Protein AF-A0A150FYZ3-F1 (afdb_monomer_lite)

pLDDT: mean 78.08, std 22.63, range [26.98, 98.81]

InterPro domains:
  IPR001279 Metallo-beta-lactamase [PF00753] (65-234)
  IPR001279 Metallo-beta-lactamase [SM00849] (62-258)
  IPR036866 Ribonuclease Z/Hydroxyacylglutathione hydrolase-like [G3DSA:3.60.15.10] (39-296)
  IPR036866 Ribonuclease Z/Hydroxyacylglutathione hydrolase-like [SSF56281] (47-265)

Structure (mmCIF, N/CA/C/O backbone):
data_AF-A0A150FYZ3-F1
#
_entry.id   AF-A0A150FYZ3-F1
#
loop_
_atom_site.group_PDB
_atom_site.id
_atom_site.type_symbol
_atom_site.label_atom_id
_atom_site.label_alt_id
_atom_site.label_comp_id
_atom_site.label_asym_id
_atom_site.label_entity_id
_atom_site.label_seq_id
_atom_site.pdbx_PDB_ins_code
_atom_site.Cartn_x
_atom_site.Cartn_y
_atom_site.Cartn_z
_atom_site.occupancy
_atom_site.B_iso_or_equiv
_atom_site.auth_seq_id
_atom_site.auth_comp_id
_atom_site.auth_asym_id
_atom_site.auth_atom_id
_atom_site.pdbx_PDB_model_num
ATOM 1 N N . MET A 1 1 ? 18.624 29.848 2.794 1.00 26.98 1 MET A N 1
ATOM 2 C CA . MET A 1 1 ? 17.252 29.698 3.331 1.00 26.98 1 MET A CA 1
ATOM 3 C C . MET A 1 1 ? 16.604 28.600 2.499 1.00 26.98 1 MET A C 1
ATOM 5 O O . MET A 1 1 ? 16.333 28.837 1.341 1.00 26.98 1 MET A O 1
ATOM 9 N N . GLY A 1 2 ? 16.597 27.328 2.879 1.00 30.20 2 GLY A N 1
ATOM 10 C CA . GLY A 1 2 ? 16.046 26.767 4.110 1.00 30.20 2 GLY A CA 1
ATOM 11 C C . GLY A 1 2 ? 14.853 25.865 3.756 1.00 30.20 2 GLY A C 1
ATOM 12 O O . GLY A 1 2 ? 13.791 26.018 4.337 1.00 30.20 2 GLY A O 1
ATOM 13 N N . GLY A 1 3 ? 14.997 24.988 2.754 1.00 28.42 3 GLY A N 1
ATOM 14 C CA . GLY A 1 3 ? 13.964 24.024 2.375 1.00 28.42 3 GLY A CA 1
ATOM 15 C C . GLY A 1 3 ? 14.084 22.771 3.233 1.00 28.42 3 GLY A C 1
ATOM 16 O O . GLY A 1 3 ? 14.853 21.874 2.906 1.00 28.42 3 GLY A O 1
ATOM 17 N N . LYS A 1 4 ? 13.361 22.721 4.352 1.00 34.31 4 LYS A N 1
ATOM 18 C CA . LYS A 1 4 ? 13.174 21.500 5.145 1.00 34.31 4 LYS A CA 1
ATOM 19 C C . LYS A 1 4 ? 11.691 21.164 5.131 1.00 34.31 4 LYS A C 1
ATOM 21 O O . LYS A 1 4 ? 10.915 21.890 5.732 1.00 34.31 4 LYS A O 1
ATOM 26 N N . ASN A 1 5 ? 11.306 20.092 4.446 1.00 36.31 5 ASN A N 1
ATOM 27 C CA . ASN A 1 5 ? 9.992 19.471 4.606 1.00 36.31 5 ASN A CA 1
ATOM 28 C C . ASN A 1 5 ? 10.090 17.988 4.245 1.00 36.31 5 ASN A C 1
ATOM 30 O O . ASN A 1 5 ? 9.854 17.598 3.103 1.00 36.31 5 ASN A O 1
ATOM 34 N N . PHE A 1 6 ? 10.427 17.178 5.246 1.00 35.66 6 PHE A N 1
ATOM 35 C CA . PHE A 1 6 ? 10.306 15.728 5.188 1.00 35.66 6 PHE A CA 1
ATOM 36 C C . PHE A 1 6 ? 9.274 15.293 6.231 1.00 35.66 6 PHE A C 1
ATOM 38 O O . PHE A 1 6 ? 9.481 15.496 7.424 1.00 35.66 6 PHE A O 1
ATOM 45 N N . SER A 1 7 ? 8.168 14.741 5.716 1.00 45.28 7 SER A N 1
ATOM 46 C CA . SER A 1 7 ? 7.320 13.691 6.304 1.00 45.28 7 SER A CA 1
ATOM 47 C C . SER A 1 7 ? 6.728 13.887 7.715 1.00 45.28 7 SER A C 1
ATOM 49 O O . SER A 1 7 ? 7.434 14.059 8.703 1.00 45.28 7 SER A O 1
ATOM 51 N N . CYS A 1 8 ? 5.399 13.726 7.787 1.00 45.75 8 CYS A N 1
ATOM 52 C CA . CYS A 1 8 ? 4.536 13.658 8.974 1.00 45.75 8 CYS A CA 1
ATOM 53 C C . CYS A 1 8 ? 4.423 14.925 9.844 1.00 45.75 8 CYS A C 1
ATOM 55 O O . CYS A 1 8 ? 5.410 15.408 10.400 1.00 45.75 8 CYS A O 1
ATOM 57 N N . PRO A 1 9 ? 3.198 15.457 10.028 1.00 43.69 9 PRO A N 1
ATOM 58 C CA . PRO A 1 9 ? 2.980 16.686 10.777 1.00 43.69 9 PRO A CA 1
ATOM 59 C C . PRO A 1 9 ? 3.007 16.481 12.299 1.00 43.69 9 PRO A C 1
ATOM 61 O O . PRO A 1 9 ? 3.099 17.472 13.014 1.00 43.69 9 PRO A O 1
ATOM 64 N N . THR A 1 10 ? 2.946 15.244 12.808 1.00 42.84 10 THR A N 1
ATOM 65 C CA . THR A 1 10 ? 2.866 14.994 14.256 1.00 42.84 10 THR A CA 1
ATOM 66 C C . THR A 1 10 ? 4.217 14.774 14.923 1.00 42.84 10 THR A C 1
ATOM 68 O O . THR A 1 10 ? 4.309 15.083 16.101 1.00 42.84 10 THR A O 1
ATOM 71 N N . TYR A 1 11 ? 5.250 14.342 14.185 1.00 40.72 11 TYR A N 1
ATOM 72 C CA . TYR A 1 11 ? 6.674 14.356 14.562 1.00 40.72 11 TYR A CA 1
ATOM 73 C C . TYR A 1 11 ? 7.524 14.176 13.290 1.00 40.72 11 TYR A C 1
ATOM 75 O O . TYR A 1 11 ? 7.819 13.053 12.887 1.00 40.72 11 TYR A O 1
ATOM 83 N N . SER A 1 12 ? 7.898 15.271 12.622 1.00 45.31 12 SER A N 1
ATOM 84 C CA . SER A 1 12 ? 8.888 15.201 11.538 1.00 45.31 12 SER A CA 1
ATOM 85 C C . SER A 1 12 ? 10.263 14.904 12.142 1.00 45.31 12 SER A C 1
ATOM 87 O O . SER A 1 12 ? 10.593 15.478 13.180 1.00 45.31 12 SER A O 1
ATOM 89 N N . ILE A 1 13 ? 11.082 14.079 11.480 1.00 38.28 13 ILE A N 1
ATOM 90 C CA . ILE A 1 13 ? 12.376 13.543 11.972 1.00 38.28 13 ILE A CA 1
ATOM 91 C C . ILE A 1 13 ? 13.405 14.640 12.372 1.00 38.28 13 ILE A C 1
ATOM 93 O O . ILE A 1 13 ? 14.443 14.353 12.952 1.00 38.28 13 ILE A O 1
ATOM 97 N N . HIS A 1 14 ? 13.111 15.931 12.176 1.00 36.84 14 HIS A N 1
ATOM 98 C CA . HIS A 1 14 ? 13.952 17.051 12.622 1.00 36.84 14 HIS A CA 1
ATOM 99 C C . HIS A 1 14 ? 13.177 18.263 13.179 1.00 36.84 14 HIS A C 1
ATOM 101 O O . HIS A 1 14 ? 13.699 19.378 13.178 1.00 36.84 14 HIS A O 1
ATOM 107 N N . ALA A 1 15 ? 11.930 18.086 13.629 1.00 43.69 15 ALA A N 1
ATOM 108 C CA . ALA A 1 15 ? 11.141 19.158 14.239 1.00 43.69 15 ALA A CA 1
ATOM 109 C C . ALA A 1 15 ? 11.299 19.147 15.770 1.00 43.69 15 ALA A C 1
ATOM 111 O O . ALA A 1 15 ? 10.423 18.670 16.485 1.00 43.69 15 ALA A O 1
ATOM 112 N N . THR A 1 16 ? 12.425 19.655 16.278 1.00 46.69 16 THR A N 1
ATOM 113 C CA . THR A 1 16 ? 12.653 19.810 17.730 1.00 46.69 16 THR A CA 1
ATOM 114 C C . THR A 1 16 ? 11.935 21.022 18.333 1.00 46.69 16 THR A C 1
ATOM 116 O O . THR A 1 16 ? 11.800 21.090 19.550 1.00 46.69 16 THR A O 1
ATOM 119 N N . ASP A 1 17 ? 11.411 21.925 17.496 1.00 53.03 17 ASP A N 1
ATOM 120 C CA . ASP A 1 17 ? 10.860 23.223 17.907 1.00 53.03 17 ASP A CA 1
ATOM 121 C C . ASP A 1 17 ? 9.384 23.378 17.495 1.00 53.03 17 ASP A C 1
ATOM 123 O O . ASP A 1 17 ? 9.042 24.243 16.691 1.00 53.03 17 ASP A O 1
ATOM 127 N N . ARG A 1 18 ? 8.488 22.520 18.003 1.00 57.78 18 ARG A N 1
ATOM 128 C CA . ARG A 1 18 ? 7.033 22.744 17.894 1.00 57.78 18 ARG A CA 1
ATOM 129 C C . ARG A 1 18 ? 6.406 22.905 19.265 1.00 57.78 18 ARG A C 1
ATOM 131 O O . ARG A 1 18 ? 6.701 22.150 20.191 1.00 57.78 18 ARG A O 1
ATOM 138 N N . THR A 1 19 ? 5.512 23.876 19.386 1.00 68.00 19 THR A N 1
ATOM 139 C CA . THR A 1 19 ? 4.743 24.084 20.609 1.00 68.00 19 THR A CA 1
ATOM 140 C C . THR A 1 19 ? 3.752 22.931 20.826 1.00 68.00 19 THR A C 1
ATOM 142 O O . THR A 1 19 ? 3.278 22.313 19.866 1.00 68.00 19 THR A O 1
ATOM 145 N N . PRO A 1 20 ? 3.360 22.643 22.081 1.00 67.94 20 PRO A N 1
ATOM 146 C CA . PRO A 1 20 ? 2.300 21.676 22.368 1.00 67.94 20 PRO A CA 1
ATOM 147 C C . PRO A 1 20 ? 0.974 21.971 21.645 1.00 67.94 20 PRO A C 1
ATOM 149 O O . PRO A 1 20 ? 0.237 21.039 21.335 1.00 67.94 20 PRO A O 1
ATOM 152 N N . ALA A 1 21 ? 0.677 23.244 21.358 1.00 67.62 21 ALA A N 1
ATOM 153 C CA . ALA A 1 21 ? -0.517 23.655 20.622 1.00 67.62 21 ALA A CA 1
ATOM 154 C C . ALA A 1 21 ? -0.439 23.277 19.133 1.00 67.62 21 ALA A C 1
ATOM 156 O O . ALA A 1 21 ? -1.377 22.676 18.620 1.00 67.62 21 ALA A O 1
ATOM 157 N N . GLU A 1 22 ? 0.692 23.533 18.469 1.00 63.16 22 GLU A N 1
ATOM 158 C CA . GLU A 1 22 ? 0.914 23.144 17.065 1.00 63.16 22 GLU A CA 1
ATOM 159 C C . GLU A 1 22 ? 0.945 21.623 16.893 1.00 63.16 22 GLU A C 1
ATOM 161 O O . GLU A 1 22 ? 0.442 21.091 15.904 1.00 63.16 22 GLU A O 1
ATOM 166 N N . LEU A 1 23 ? 1.510 20.900 17.869 1.00 63.38 23 LEU A N 1
ATOM 167 C CA . LEU A 1 23 ? 1.425 19.442 17.897 1.00 63.38 23 LEU A CA 1
ATOM 168 C C . LEU A 1 23 ? -0.030 19.000 18.027 1.00 63.38 23 LEU A C 1
ATOM 170 O O . LEU A 1 23 ? -0.460 18.137 17.274 1.00 63.38 23 LEU A O 1
ATOM 174 N N . ARG A 1 24 ? -0.809 19.600 18.930 1.00 65.56 24 ARG A N 1
ATOM 175 C CA . ARG A 1 24 ? -2.223 19.256 19.110 1.00 65.56 24 ARG A CA 1
ATOM 176 C C . ARG A 1 24 ? -3.054 19.531 17.858 1.00 65.56 24 ARG A C 1
ATOM 178 O O . ARG A 1 24 ? -3.825 18.668 17.469 1.00 65.56 24 ARG A O 1
ATOM 185 N N . GLU A 1 25 ? -2.855 20.665 17.197 1.00 66.12 25 GLU A N 1
ATOM 186 C CA . GLU A 1 25 ? -3.539 21.012 15.945 1.00 66.12 25 GLU A CA 1
ATOM 187 C C . GLU A 1 25 ? -3.180 20.044 14.806 1.00 66.12 25 GLU A C 1
ATOM 189 O O . GLU A 1 25 ? -4.060 19.503 14.136 1.00 66.12 25 GLU A O 1
ATOM 194 N N . ALA A 1 26 ? -1.888 19.744 14.635 1.00 65.06 26 ALA A N 1
ATOM 195 C CA . ALA A 1 26 ? -1.422 18.758 13.662 1.00 65.06 26 ALA A CA 1
ATOM 196 C C . ALA A 1 26 ? -1.979 17.357 13.942 1.00 65.06 26 ALA A C 1
ATOM 198 O O . ALA A 1 26 ? -2.291 16.610 13.014 1.00 65.06 26 ALA A O 1
ATOM 199 N N . GLN A 1 27 ? -2.093 16.998 15.221 1.00 68.75 27 GLN A N 1
ATOM 200 C CA . GLN A 1 27 ? -2.730 15.762 15.638 1.00 68.75 27 GLN A CA 1
ATOM 201 C C . GLN A 1 27 ? -4.213 15.808 15.300 1.00 68.75 27 GLN A C 1
ATOM 203 O O . GLN A 1 27 ? -4.682 14.870 14.677 1.00 68.75 27 GLN A O 1
ATOM 208 N N . ASP A 1 28 ? -4.937 16.874 15.642 1.00 73.25 28 ASP A N 1
ATOM 209 C CA . ASP A 1 28 ? -6.381 17.058 15.433 1.00 73.25 28 ASP A CA 1
ATOM 210 C C . ASP A 1 28 ? -6.824 16.930 13.968 1.00 73.25 28 ASP A C 1
ATOM 212 O O . ASP A 1 28 ? -7.918 16.431 13.717 1.00 73.25 28 ASP A O 1
ATOM 216 N N . GLY A 1 29 ? -5.950 17.233 13.008 1.00 73.75 29 GLY A N 1
ATOM 217 C CA . GLY A 1 29 ? -6.220 17.054 11.577 1.00 73.75 29 GLY A CA 1
ATOM 218 C C . GLY A 1 29 ? -6.139 15.618 11.035 1.00 73.75 29 GLY A C 1
ATOM 219 O O . GLY A 1 29 ? -6.281 15.432 9.827 1.00 73.75 29 GLY A O 1
ATOM 220 N N . LEU A 1 30 ? -5.874 14.610 11.872 1.00 83.38 30 LEU A N 1
ATOM 221 C CA . LEU A 1 30 ? -5.606 13.235 11.436 1.00 83.38 30 LEU A CA 1
ATOM 222 C C . LEU A 1 30 ? -6.622 12.203 11.980 1.00 83.38 30 LEU A C 1
ATOM 224 O O . LEU A 1 30 ? -7.048 12.321 13.130 1.00 83.38 30 LEU A O 1
ATOM 228 N N . PRO A 1 31 ? -6.958 11.146 11.216 1.00 88.69 31 PRO A N 1
ATOM 229 C CA . PRO A 1 31 ? -6.441 10.855 9.881 1.00 88.69 31 PRO A CA 1
ATOM 230 C C . PRO A 1 31 ? -7.020 11.829 8.834 1.00 88.69 31 PRO A C 1
ATOM 232 O O . PRO A 1 31 ? -8.201 12.171 8.858 1.00 88.69 31 PRO A O 1
ATOM 235 N N . ALA A 1 32 ? -6.169 12.323 7.936 1.00 87.50 32 ALA A N 1
ATOM 236 C CA . ALA A 1 32 ? -6.519 13.356 6.965 1.00 87.50 32 ALA A CA 1
ATOM 237 C C . ALA A 1 32 ? -7.014 12.718 5.668 1.00 87.50 32 ALA A C 1
ATOM 239 O O . ALA A 1 32 ? -6.370 11.812 5.147 1.00 87.50 32 ALA A O 1
ATOM 240 N N . ARG A 1 33 ? -8.113 13.219 5.098 1.00 88.69 33 ARG A N 1
ATOM 241 C CA . ARG A 1 33 ? -8.597 12.778 3.778 1.00 88.69 33 ARG A CA 1
ATOM 242 C C . ARG A 1 33 ? -7.505 12.966 2.723 1.00 88.69 33 ARG A C 1
ATOM 244 O O . ARG A 1 33 ? -6.915 14.045 2.639 1.00 88.69 33 ARG A O 1
ATOM 251 N N . VAL A 1 34 ? -7.256 11.948 1.903 1.00 88.06 34 VAL A N 1
ATOM 252 C CA . VAL A 1 34 ? -6.363 12.087 0.751 1.00 88.06 34 VAL A CA 1
ATOM 253 C C . VAL A 1 34 ? -7.162 12.687 -0.418 1.00 88.06 34 VAL A C 1
ATOM 255 O O . VAL A 1 34 ? -8.195 12.136 -0.798 1.00 88.06 34 VAL A O 1
ATOM 258 N N . PRO A 1 35 ? -6.739 13.830 -0.991 1.00 83.56 35 PRO A N 1
ATOM 259 C CA . PRO A 1 35 ? -7.468 14.462 -2.088 1.00 83.56 35 PRO A CA 1
ATOM 260 C C . PRO A 1 35 ? -7.624 13.542 -3.306 1.00 83.56 35 PRO A C 1
ATOM 262 O O . PRO A 1 35 ? -6.673 12.872 -3.702 1.00 83.56 35 PRO A O 1
ATOM 265 N N . GLY A 1 36 ? -8.814 13.540 -3.911 1.00 83.62 36 GLY A N 1
ATOM 266 C CA . GLY A 1 36 ? -9.123 12.768 -5.124 1.00 83.62 36 GLY A CA 1
ATOM 267 C C . GLY A 1 36 ? -9.467 11.293 -4.898 1.00 83.62 36 GLY A C 1
ATOM 268 O O . GLY A 1 36 ? -9.982 10.664 -5.809 1.00 83.62 36 GLY A O 1
ATOM 269 N N . VAL A 1 37 ? -9.264 10.762 -3.688 1.00 83.50 37 VAL A N 1
ATOM 270 C CA . VAL A 1 37 ? -9.522 9.347 -3.350 1.00 83.50 37 VAL A CA 1
ATOM 271 C C . VAL A 1 37 ? -10.486 9.189 -2.169 1.00 83.50 37 VAL A C 1
ATOM 273 O O . VAL A 1 37 ? -10.369 8.273 -1.359 1.00 83.50 37 VAL A O 1
ATOM 276 N N . VAL A 1 38 ? -11.414 10.134 -2.021 1.00 79.44 38 VAL A N 1
ATOM 277 C CA . VAL A 1 38 ? -12.471 10.113 -1.002 1.00 79.44 38 VAL A CA 1
ATOM 278 C C . VAL A 1 38 ? -13.784 10.500 -1.651 1.00 79.44 38 VAL A C 1
ATOM 280 O O . VAL A 1 38 ? -13.820 11.455 -2.432 1.00 79.44 38 VAL A O 1
ATOM 283 N N . ALA A 1 39 ? -14.852 9.782 -1.308 1.00 73.06 39 ALA A N 1
ATOM 284 C CA . ALA A 1 39 ? -16.173 10.011 -1.858 1.00 73.06 39 ALA A CA 1
ATOM 285 C C . ALA A 1 39 ? -16.584 11.462 -1.603 1.00 73.06 39 ALA A C 1
ATOM 287 O O . ALA A 1 39 ? -16.440 11.997 -0.495 1.00 73.06 39 ALA A O 1
ATOM 288 N N . ALA A 1 40 ? -17.124 12.102 -2.637 1.00 55.47 40 ALA A N 1
ATOM 289 C CA . ALA A 1 40 ? -17.760 13.399 -2.504 1.00 55.47 40 ALA A CA 1
ATOM 290 C C . ALA A 1 40 ? -19.094 13.210 -1.771 1.00 55.47 40 ALA A C 1
ATOM 292 O O . ALA A 1 40 ? -20.143 13.114 -2.398 1.00 55.47 40 ALA A O 1
ATOM 293 N N . THR A 1 41 ? -19.076 13.117 -0.443 1.00 51.91 41 THR A N 1
ATOM 294 C CA . THR A 1 41 ? -20.312 13.044 0.340 1.00 51.91 41 THR A CA 1
ATOM 295 C C . THR A 1 41 ? -20.544 14.315 1.142 1.00 51.91 41 THR A C 1
ATOM 297 O O . THR A 1 41 ? -19.632 14.959 1.669 1.00 51.91 41 THR A O 1
ATOM 300 N N . ALA A 1 42 ? -21.818 14.709 1.149 1.00 39.03 42 ALA A N 1
ATOM 301 C CA . ALA A 1 42 ? -22.359 15.868 1.829 1.00 39.03 42 ALA A CA 1
ATOM 302 C C . ALA A 1 42 ? -21.929 15.891 3.302 1.00 39.03 42 ALA A C 1
ATOM 304 O O . ALA A 1 42 ? -22.154 14.923 4.013 1.00 39.03 42 ALA A O 1
ATOM 305 N N . LYS A 1 43 ? -21.335 17.011 3.738 1.00 36.12 43 LYS A N 1
ATOM 306 C CA . LYS A 1 43 ? -21.188 17.442 5.143 1.00 36.12 43 LYS A CA 1
ATOM 307 C C . LYS A 1 43 ? -21.225 16.304 6.188 1.00 36.12 43 LYS A C 1
ATOM 309 O O . LYS A 1 43 ? -22.278 16.059 6.767 1.00 36.12 43 LYS A O 1
ATOM 314 N N . GLY A 1 44 ? -20.092 15.682 6.508 1.00 45.78 44 GLY A N 1
ATOM 315 C CA . GLY A 1 44 ? -20.023 14.807 7.685 1.00 45.78 44 GLY A CA 1
ATOM 316 C C . GLY A 1 44 ? -18.933 13.746 7.647 1.00 45.78 44 GLY A C 1
ATOM 317 O O . GLY A 1 44 ? -18.395 13.408 6.597 1.00 45.78 44 GLY A O 1
ATOM 318 N N . GLU A 1 45 ? -18.566 13.283 8.833 1.00 51.75 45 GLU A N 1
ATOM 319 C CA . GLU A 1 45 ? -17.545 12.280 9.139 1.00 51.75 45 GLU A CA 1
ATOM 320 C C . GLU A 1 45 ? -17.910 10.890 8.570 1.00 51.75 45 GLU A C 1
ATOM 322 O O . GLU A 1 45 ? -19.084 10.601 8.358 1.00 51.75 45 GLU A O 1
ATOM 327 N N . GLY A 1 46 ? -16.910 10.037 8.297 1.00 62.00 46 GLY A N 1
ATOM 328 C CA . GLY A 1 46 ? -17.139 8.647 7.856 1.00 62.00 46 GLY A CA 1
ATOM 329 C C . GLY A 1 46 ? -17.381 8.425 6.355 1.00 62.00 46 GLY A C 1
ATOM 330 O O . GLY A 1 46 ? -18.024 7.449 5.987 1.00 62.00 46 GLY A O 1
ATOM 331 N N . ALA A 1 47 ? -16.893 9.309 5.480 1.00 77.56 47 ALA A N 1
ATOM 332 C CA . ALA A 1 47 ? -16.971 9.078 4.036 1.00 77.56 47 ALA A CA 1
ATOM 333 C C . ALA A 1 47 ? -16.062 7.916 3.608 1.00 77.56 47 ALA A C 1
ATOM 335 O O . ALA A 1 47 ? -14.927 7.809 4.068 1.00 77.56 47 ALA A O 1
ATOM 336 N N . GLU A 1 48 ? -16.535 7.087 2.685 1.00 87.56 48 GLU A N 1
ATOM 337 C CA . GLU A 1 48 ? -15.686 6.078 2.060 1.00 87.56 48 GLU A CA 1
ATOM 338 C C . GLU A 1 48 ? -14.511 6.720 1.318 1.00 87.56 48 GLU A C 1
ATOM 340 O O . GLU A 1 48 ? -14.620 7.814 0.753 1.00 87.56 48 GLU A O 1
ATOM 345 N N . GLY A 1 49 ? -13.380 6.022 1.308 1.00 91.38 49 GLY A N 1
ATOM 346 C CA . GLY A 1 49 ? -12.160 6.462 0.650 1.00 91.38 49 GLY A CA 1
ATOM 347 C C . GLY A 1 49 ? -10.924 6.351 1.521 1.00 91.38 49 GLY A C 1
ATOM 348 O O . GLY A 1 49 ? -10.895 5.635 2.517 1.00 91.38 49 GLY A O 1
ATOM 349 N N . VAL A 1 50 ? -9.874 7.057 1.120 1.00 93.94 50 VAL A N 1
ATOM 350 C CA . VAL A 1 50 ? -8.534 6.898 1.675 1.00 93.94 50 VAL A CA 1
ATOM 351 C C . VAL A 1 50 ? -8.153 8.080 2.554 1.00 93.94 50 VAL A C 1
ATOM 353 O O . VAL A 1 50 ? -8.257 9.251 2.178 1.00 93.94 50 VAL A O 1
ATOM 356 N N . TYR A 1 51 ? -7.633 7.758 3.729 1.00 93.62 51 TYR A N 1
ATOM 357 C CA . TYR A 1 51 ? -7.180 8.703 4.728 1.00 93.62 51 TYR A CA 1
ATOM 358 C C . TYR A 1 51 ? -5.715 8.442 5.067 1.00 93.62 51 TYR A C 1
ATOM 360 O O . TYR A 1 51 ? -5.309 7.314 5.314 1.00 93.62 51 TYR A O 1
ATOM 368 N N . TYR A 1 52 ? -4.908 9.492 5.125 1.00 91.56 52 TYR A N 1
ATOM 369 C CA . TYR A 1 52 ? -3.545 9.440 5.630 1.00 91.56 52 TYR A CA 1
ATOM 370 C C . TYR A 1 52 ? -3.559 9.495 7.159 1.00 91.56 52 TYR A C 1
ATOM 372 O O . TYR A 1 52 ? -4.075 10.450 7.742 1.00 91.56 52 TYR A O 1
ATOM 380 N N . THR A 1 53 ? -2.977 8.501 7.826 1.00 89.06 53 THR A N 1
ATOM 381 C CA . THR A 1 53 ? -3.059 8.398 9.293 1.00 89.06 53 THR A CA 1
ATOM 382 C C . THR A 1 53 ? -2.076 9.306 10.025 1.00 89.06 53 THR A C 1
ATOM 384 O O . THR A 1 53 ? -2.274 9.597 11.203 1.00 89.06 53 THR A O 1
ATOM 387 N N . GLY A 1 54 ? -1.020 9.769 9.348 1.00 77.38 54 GLY A N 1
ATOM 388 C CA . GLY A 1 54 ? 0.101 10.456 9.993 1.00 77.38 54 GLY A CA 1
ATOM 389 C C . GLY A 1 54 ? 0.843 9.556 10.985 1.00 77.38 54 GLY A C 1
ATOM 390 O O . GLY A 1 54 ? 0.858 8.339 10.819 1.00 77.38 54 GLY A O 1
ATOM 391 N N . TRP A 1 55 ? 1.475 10.160 12.003 1.00 59.72 55 TRP A N 1
ATOM 392 C CA . TRP A 1 55 ? 2.277 9.466 13.032 1.00 59.72 55 TRP A CA 1
ATOM 393 C C . TRP A 1 55 ? 3.350 8.523 12.482 1.00 59.72 55 TRP A C 1
ATOM 395 O O . TRP A 1 55 ? 3.630 7.463 13.047 1.00 59.72 55 TRP A O 1
ATOM 405 N N . SER A 1 56 ? 4.004 8.941 11.406 1.00 55.03 56 SER A N 1
ATOM 406 C CA . SER A 1 56 ? 5.215 8.270 10.964 1.00 55.03 56 SER A CA 1
ATOM 407 C C . SER A 1 56 ? 6.300 8.372 12.046 1.00 55.03 56 SER A C 1
ATOM 409 O O . SER A 1 56 ? 6.376 9.370 12.768 1.00 55.03 56 SER A O 1
ATOM 411 N N . THR A 1 57 ? 7.142 7.349 12.178 1.00 41.34 57 THR A N 1
ATOM 412 C CA . THR A 1 57 ? 8.192 7.300 13.209 1.00 41.34 57 THR A CA 1
ATOM 413 C C . THR A 1 57 ? 9.577 7.285 12.587 1.00 41.34 57 THR A C 1
ATOM 415 O O . THR A 1 57 ? 9.724 6.913 11.430 1.00 41.34 57 THR A O 1
ATOM 418 N N . GLU A 1 58 ? 10.614 7.594 13.367 1.00 39.03 58 GLU A N 1
ATOM 419 C CA . GLU A 1 58 ? 12.001 7.313 12.961 1.00 39.03 58 GLU A CA 1
ATOM 420 C C . GLU A 1 58 ? 12.235 5.817 12.691 1.00 39.03 58 GLU A C 1
ATOM 422 O O . GLU A 1 58 ? 13.040 5.475 11.835 1.00 39.03 58 GLU A O 1
ATOM 427 N N . LYS A 1 59 ? 11.506 4.922 13.379 1.00 39.19 59 LYS A N 1
ATOM 428 C CA . LYS A 1 59 ? 11.628 3.464 13.207 1.00 39.19 59 LYS A CA 1
ATOM 429 C C . LYS A 1 59 ? 11.092 2.964 11.866 1.00 39.19 59 LYS A C 1
ATOM 431 O O . LYS A 1 59 ? 11.509 1.901 11.435 1.00 39.19 59 LYS A O 1
ATOM 436 N N . SER A 1 60 ? 10.189 3.723 11.253 1.00 43.97 60 SER A N 1
ATOM 437 C CA . SER A 1 60 ? 9.665 3.495 9.906 1.00 43.97 60 SER A CA 1
ATOM 438 C C . SER A 1 60 ? 10.246 4.503 8.907 1.00 43.97 60 SER A C 1
ATOM 440 O O . SER A 1 60 ? 9.606 4.783 7.908 1.00 43.97 60 SER A O 1
ATOM 442 N N . TYR A 1 61 ? 11.359 5.186 9.229 1.00 48.69 61 TYR A N 1
ATOM 443 C CA . TYR A 1 61 ? 11.966 6.255 8.409 1.00 48.69 61 TYR A CA 1
ATOM 444 C C . TYR A 1 61 ? 10.985 7.338 7.916 1.00 48.69 61 TYR A C 1
ATOM 446 O O . TYR A 1 61 ? 11.184 7.984 6.891 1.00 48.69 61 TYR A O 1
ATOM 454 N N . ALA A 1 62 ? 9.920 7.561 8.682 1.00 57.72 62 ALA A N 1
ATOM 455 C CA . ALA A 1 62 ? 8.771 8.390 8.359 1.00 57.72 62 ALA A CA 1
ATOM 456 C C . ALA A 1 62 ? 7.848 7.907 7.212 1.00 57.72 62 ALA A C 1
ATOM 458 O O . ALA A 1 62 ? 7.237 8.718 6.509 1.00 57.72 62 ALA A O 1
ATOM 459 N N . GLY A 1 63 ? 7.676 6.588 7.113 1.00 59.03 63 GLY A N 1
ATOM 460 C CA . GLY A 1 63 ? 6.709 5.900 6.261 1.00 59.03 63 GLY A CA 1
ATOM 461 C C . GLY A 1 63 ? 5.269 6.361 6.500 1.00 59.03 63 GLY A C 1
ATOM 462 O O . GLY A 1 63 ? 4.853 6.661 7.626 1.00 59.03 63 GLY A O 1
ATOM 463 N N . CYS A 1 64 ? 4.514 6.481 5.417 1.00 83.25 64 CYS A N 1
ATOM 464 C CA . CYS A 1 64 ? 3.122 6.884 5.403 1.00 83.25 64 CYS A CA 1
ATOM 465 C C . CYS A 1 64 ? 2.222 5.653 5.470 1.00 83.25 64 CYS A C 1
ATOM 467 O O . CYS A 1 64 ? 2.190 4.879 4.526 1.00 83.25 64 CYS A O 1
ATOM 469 N N . ALA A 1 65 ? 1.427 5.548 6.533 1.00 92.25 65 ALA A N 1
ATOM 470 C CA . ALA A 1 65 ? 0.330 4.592 6.603 1.00 92.25 65 ALA A CA 1
ATOM 471 C C . ALA A 1 65 ? -1.008 5.244 6.225 1.00 92.25 65 ALA A C 1
ATOM 473 O O . ALA A 1 65 ? -1.192 6.471 6.315 1.00 92.25 65 ALA A O 1
ATOM 474 N N . TYR A 1 66 ? -1.948 4.406 5.798 1.00 96.31 66 TYR A N 1
ATOM 475 C CA . TYR A 1 66 ? -3.233 4.835 5.258 1.00 96.31 66 TYR A CA 1
ATOM 476 C C . TYR A 1 66 ? -4.382 4.010 5.832 1.00 96.31 66 TYR A C 1
ATOM 478 O O . TYR A 1 66 ? -4.246 2.813 6.036 1.00 96.31 66 TYR A O 1
ATOM 486 N N . LEU A 1 67 ? -5.535 4.635 6.054 1.00 97.31 67 LEU A N 1
ATOM 487 C CA . LEU A 1 67 ? -6.794 3.947 6.322 1.00 97.31 67 LEU A CA 1
ATOM 488 C C . LEU A 1 67 ? -7.673 4.032 5.074 1.00 97.31 67 LEU A C 1
ATOM 490 O O . LEU A 1 67 ? -7.951 5.130 4.594 1.00 97.31 67 LEU A O 1
ATOM 494 N N . ILE A 1 68 ? -8.155 2.893 4.592 1.00 96.75 68 ILE A N 1
ATOM 495 C CA . ILE A 1 68 ? -9.230 2.813 3.603 1.00 96.75 68 ILE A CA 1
ATOM 496 C C . ILE A 1 68 ? -10.533 2.564 4.350 1.00 96.75 68 ILE A C 1
ATOM 498 O O . ILE A 1 68 ? -10.675 1.537 5.013 1.00 96.75 68 ILE A O 1
ATOM 502 N N . VAL A 1 69 ? -11.471 3.500 4.236 1.00 95.00 69 VAL A N 1
ATOM 503 C CA . VAL A 1 69 ? -12.843 3.370 4.727 1.00 95.00 69 VAL A CA 1
ATOM 504 C C . VAL A 1 69 ? -13.702 2.808 3.596 1.00 95.00 69 VAL A C 1
ATOM 506 O O . VAL A 1 69 ? -13.799 3.438 2.542 1.00 95.00 69 VAL A O 1
ATOM 509 N N . ARG A 1 70 ? -14.279 1.617 3.793 1.00 92.31 70 ARG A N 1
ATOM 510 C CA . ARG A 1 70 ? -15.034 0.866 2.767 1.00 92.31 70 ARG A CA 1
ATOM 511 C C . ARG A 1 70 ? -16.070 -0.070 3.392 1.00 92.31 70 ARG A C 1
ATOM 513 O O . ARG A 1 70 ? -15.869 -0.545 4.511 1.00 92.31 70 ARG A O 1
ATOM 520 N N . GLN A 1 71 ? -17.132 -0.397 2.652 1.00 86.62 71 GLN A N 1
ATOM 521 C CA . GLN A 1 71 ? -18.231 -1.251 3.140 1.00 86.62 71 GLN A CA 1
ATOM 522 C C . GLN A 1 71 ? -17.780 -2.666 3.514 1.00 86.62 71 GLN A C 1
ATOM 524 O O . GLN A 1 71 ? -18.198 -3.185 4.547 1.00 86.62 71 GLN A O 1
ATOM 529 N N . GLY A 1 72 ? -16.842 -3.249 2.757 1.00 86.94 72 GLY A N 1
ATOM 530 C CA . GLY A 1 72 ? -16.257 -4.564 3.052 1.00 86.94 72 GLY A CA 1
ATOM 531 C C . GLY A 1 72 ? -15.392 -4.611 4.327 1.00 86.94 72 GLY A C 1
ATOM 532 O O . GLY A 1 72 ? -14.793 -5.646 4.647 1.00 86.94 72 GLY A O 1
ATOM 533 N N . GLY A 1 73 ? -15.311 -3.502 5.069 1.00 93.44 73 GLY A N 1
ATOM 534 C CA . GLY A 1 73 ? -14.549 -3.321 6.299 1.00 93.44 73 GLY A CA 1
ATOM 535 C C . GLY A 1 73 ? -13.232 -2.585 6.071 1.00 93.44 73 GLY A C 1
ATOM 536 O O . GLY A 1 73 ? -12.518 -2.824 5.100 1.00 93.44 73 GLY A O 1
ATOM 537 N N . ASN A 1 74 ? -12.890 -1.690 6.990 1.00 97.25 74 ASN A N 1
ATOM 538 C CA . ASN A 1 74 ? -11.748 -0.805 6.801 1.00 97.25 74 ASN A CA 1
ATOM 539 C C . ASN A 1 74 ? -10.409 -1.556 6.757 1.00 97.25 74 ASN A C 1
ATOM 541 O O . ASN A 1 74 ? -10.213 -2.540 7.481 1.00 97.25 74 ASN A O 1
ATOM 545 N N . ILE A 1 75 ? -9.477 -1.042 5.951 1.00 98.25 75 ILE A N 1
ATOM 546 C CA . ILE A 1 75 ? -8.120 -1.581 5.796 1.00 98.25 75 ILE A CA 1
ATOM 547 C C . ILE A 1 75 ? -7.115 -0.539 6.278 1.00 98.25 75 ILE A C 1
ATOM 549 O O . ILE A 1 75 ? -7.070 0.567 5.744 1.00 98.25 75 ILE A O 1
ATOM 553 N N . LEU A 1 76 ? -6.299 -0.889 7.269 1.00 98.25 76 LEU A N 1
ATOM 554 C CA . LEU A 1 76 ? -5.110 -0.125 7.636 1.00 98.25 76 LEU A CA 1
ATOM 555 C C . LEU A 1 76 ? -3.927 -0.648 6.811 1.00 98.25 76 LEU A C 1
ATOM 557 O O . LEU A 1 76 ? -3.532 -1.800 6.967 1.00 98.25 76 LEU A O 1
ATOM 561 N N . VAL A 1 77 ? -3.413 0.175 5.904 1.00 98.19 77 VAL A N 1
ATOM 562 C CA . VAL A 1 77 ? -2.264 -0.135 5.050 1.00 98.19 77 VAL A CA 1
ATOM 563 C C . VAL A 1 77 ? -0.997 0.382 5.706 1.00 98.19 77 VAL A C 1
ATOM 565 O O . VAL A 1 77 ? -0.912 1.573 6.027 1.00 98.19 77 VAL A O 1
ATOM 568 N N . ASP A 1 78 ? -0.039 -0.525 5.872 1.00 95.88 78 ASP A N 1
ATOM 569 C CA . ASP A 1 78 ? 1.162 -0.381 6.685 1.00 95.88 78 ASP A CA 1
ATOM 570 C C . ASP A 1 78 ? 0.840 -0.009 8.140 1.00 95.88 78 ASP A C 1
ATOM 572 O O . ASP A 1 78 ? -0.316 0.012 8.574 1.00 95.88 78 ASP A O 1
ATOM 576 N N . SER A 1 79 ? 1.873 0.195 8.955 1.00 92.69 79 SER A N 1
ATOM 577 C CA . SER A 1 79 ? 1.696 0.347 10.395 1.00 92.69 79 SER A CA 1
ATOM 578 C C . SER A 1 79 ? 2.147 1.724 10.886 1.00 92.69 79 SER A C 1
ATOM 580 O O . SER A 1 79 ? 3.347 1.960 11.058 1.00 92.69 79 SER A O 1
ATOM 582 N N . PRO A 1 80 ? 1.216 2.661 11.168 1.00 91.31 80 PRO A N 1
ATOM 583 C CA . PRO A 1 80 ? 1.579 3.883 11.866 1.00 91.31 80 PRO A CA 1
ATOM 584 C C . PRO A 1 80 ? 1.944 3.549 13.311 1.00 91.31 80 PRO A C 1
ATOM 586 O O . PRO A 1 80 ? 1.534 2.519 13.854 1.00 91.31 80 PRO A O 1
ATOM 589 N N . ARG A 1 81 ? 2.628 4.468 14.000 1.00 88.38 81 ARG A N 1
ATOM 590 C CA . ARG A 1 81 ? 2.828 4.323 15.447 1.00 88.38 81 ARG A CA 1
ATOM 591 C C . ARG A 1 81 ? 1.494 4.131 16.153 1.00 88.38 81 ARG A C 1
ATOM 593 O O . ARG A 1 81 ? 0.575 4.933 15.961 1.00 88.38 81 ARG A O 1
ATOM 600 N N . TYR A 1 82 ? 1.416 3.153 17.048 1.00 91.62 82 TYR A N 1
ATOM 601 C CA . TYR A 1 82 ? 0.227 3.017 17.870 1.00 91.62 82 TYR A CA 1
ATOM 602 C C . TYR A 1 82 ? 0.098 4.212 18.819 1.00 91.62 82 TYR A C 1
ATOM 604 O O . TYR A 1 82 ? 1.012 4.564 19.572 1.00 91.62 82 TYR A O 1
ATOM 612 N N . ASN A 1 83 ? -1.075 4.837 18.790 1.00 88.88 83 ASN A N 1
ATOM 613 C CA . ASN A 1 83 ? -1.448 5.913 19.694 1.00 88.88 83 ASN A CA 1
ATOM 614 C C . ASN A 1 83 ? -2.953 5.821 19.989 1.00 88.88 83 ASN A C 1
ATOM 616 O O . ASN A 1 83 ? -3.743 5.890 19.045 1.00 88.88 83 ASN A O 1
ATOM 620 N N . PRO A 1 84 ? -3.376 5.768 21.269 1.00 91.44 84 PRO A N 1
ATOM 621 C CA . PRO A 1 84 ? -4.789 5.741 21.646 1.00 91.44 84 PRO A CA 1
ATOM 622 C C . PRO A 1 84 ? -5.637 6.883 21.065 1.00 91.44 84 PRO A C 1
ATOM 624 O O . PRO A 1 84 ? -6.840 6.719 20.891 1.00 91.44 84 PRO A O 1
ATOM 627 N N . VAL A 1 85 ? -5.043 8.050 20.784 1.00 90.38 85 VAL A N 1
ATOM 628 C CA . VAL A 1 85 ? -5.764 9.168 20.147 1.00 90.38 85 VAL A CA 1
ATOM 629 C C . VAL A 1 85 ? -6.143 8.827 18.710 1.00 90.38 85 VAL A C 1
ATOM 631 O O . VAL A 1 85 ? -7.301 8.994 18.342 1.00 90.38 85 VAL A O 1
ATOM 634 N N . LEU A 1 86 ? -5.186 8.334 17.917 1.00 91.44 86 LEU A N 1
ATOM 635 C CA . LEU A 1 86 ? -5.449 7.901 16.547 1.00 91.44 86 LEU A CA 1
ATOM 636 C C . LEU A 1 86 ? -6.411 6.711 16.554 1.00 91.44 86 LEU A C 1
ATOM 638 O O . LEU A 1 86 ? -7.371 6.715 15.797 1.00 91.44 86 LEU A O 1
ATOM 642 N N . ALA A 1 87 ? -6.220 5.760 17.471 1.00 95.06 87 ALA A N 1
ATOM 643 C CA . ALA A 1 87 ? -7.075 4.587 17.594 1.00 95.06 87 ALA A CA 1
ATOM 644 C C . ALA A 1 87 ? -8.556 4.945 17.773 1.00 95.06 87 ALA A C 1
ATOM 646 O O . ALA A 1 87 ? -9.375 4.532 16.958 1.00 95.06 87 ALA A O 1
ATOM 647 N N . ARG A 1 88 ? -8.881 5.848 18.709 1.00 94.12 88 ARG A N 1
ATOM 648 C CA . ARG A 1 88 ? -10.257 6.351 18.889 1.00 94.12 88 ARG A CA 1
ATOM 649 C C . ARG A 1 88 ? -10.845 7.033 17.655 1.00 94.12 88 ARG A C 1
ATOM 651 O O . ARG A 1 88 ? -12.057 7.060 17.473 1.00 94.12 88 ARG A O 1
ATOM 658 N N . ARG A 1 89 ? -10.007 7.624 16.805 1.00 92.62 89 ARG A N 1
ATOM 659 C CA . ARG A 1 89 ? -10.469 8.258 15.563 1.00 92.62 89 ARG A CA 1
ATOM 660 C C . ARG A 1 89 ? -10.705 7.247 14.458 1.00 92.62 89 ARG A C 1
ATOM 662 O O . ARG A 1 89 ? -11.659 7.407 13.711 1.00 92.62 89 ARG A O 1
ATOM 669 N N . LEU A 1 90 ? -9.883 6.201 14.377 1.00 94.81 90 LEU A N 1
ATOM 670 C CA . LEU A 1 90 ? -10.165 5.083 13.480 1.00 94.81 90 LEU A CA 1
ATOM 671 C C . LEU A 1 90 ? -11.431 4.333 13.942 1.00 94.81 90 LEU A C 1
ATOM 673 O O . LEU A 1 90 ? -12.243 3.987 13.094 1.00 94.81 90 LEU A O 1
ATOM 677 N N . GLU A 1 91 ? -11.675 4.177 15.255 1.00 95.62 91 GLU A N 1
ATOM 678 C CA . GLU A 1 91 ? -12.955 3.668 15.799 1.00 95.62 91 GLU A CA 1
ATOM 679 C C . GLU A 1 91 ? -14.150 4.493 15.296 1.00 95.62 91 GLU A C 1
ATOM 681 O O . GLU A 1 91 ? -15.115 3.929 14.783 1.00 95.62 91 GLU A O 1
ATOM 686 N N . ALA A 1 92 ? -14.062 5.826 15.362 1.00 93.19 92 ALA A N 1
ATOM 687 C CA . ALA A 1 92 ? -15.106 6.727 14.865 1.00 93.19 92 ALA A CA 1
ATOM 688 C C . ALA A 1 92 ? -15.339 6.630 13.341 1.00 93.19 92 ALA A C 1
ATOM 690 O O . ALA A 1 92 ? -16.394 7.032 12.860 1.00 93.19 92 ALA A O 1
ATOM 691 N N . LEU A 1 93 ? -14.381 6.080 12.586 1.00 92.50 93 LEU A N 1
ATOM 692 C CA . LEU A 1 93 ? -14.488 5.813 11.148 1.00 92.50 93 LEU A CA 1
ATOM 693 C C . LEU A 1 93 ? -14.910 4.366 10.830 1.00 92.50 93 LEU A C 1
ATOM 695 O O . LEU A 1 93 ? -14.857 3.966 9.670 1.00 92.50 93 LEU A O 1
ATOM 699 N N . GLY A 1 94 ? -15.316 3.573 11.826 1.00 94.25 94 GLY A N 1
ATOM 700 C CA . GLY A 1 94 ? -15.741 2.176 11.644 1.00 94.25 94 GLY A CA 1
ATOM 701 C C . GLY A 1 94 ? -14.694 1.127 12.034 1.00 94.25 94 GLY A C 1
ATOM 702 O O . GLY A 1 94 ? -14.872 -0.055 11.746 1.00 94.25 94 GLY A O 1
ATOM 703 N N . GLY A 1 95 ? -13.611 1.532 12.701 1.00 96.62 95 GLY A N 1
ATOM 704 C CA . GLY A 1 95 ? -12.553 0.638 13.175 1.00 96.62 95 GLY A CA 1
ATOM 705 C C . GLY A 1 95 ? -11.619 0.163 12.061 1.00 96.62 95 GLY A C 1
ATOM 706 O O . GLY A 1 95 ? -11.466 0.830 11.038 1.00 96.62 95 GLY A O 1
ATOM 707 N N . VAL A 1 96 ? -10.963 -0.979 12.276 1.00 98.06 96 VAL A N 1
ATOM 708 C CA . VAL A 1 96 ? -10.040 -1.616 11.322 1.00 98.06 96 VAL A CA 1
ATOM 709 C C . VAL A 1 96 ? -10.348 -3.111 11.274 1.00 98.06 96 VAL A C 1
ATOM 711 O O . VAL A 1 96 ? -10.171 -3.803 12.273 1.00 98.06 96 VAL A O 1
ATOM 714 N N . ARG A 1 97 ? -10.798 -3.621 10.121 1.00 98.12 97 ARG A N 1
ATOM 715 C CA . ARG A 1 97 ? -11.056 -5.060 9.922 1.00 98.12 97 ARG A CA 1
ATOM 716 C C . ARG A 1 97 ? -9.797 -5.787 9.463 1.00 98.12 97 ARG A C 1
ATOM 718 O O . ARG A 1 97 ? -9.492 -6.868 9.965 1.00 98.12 97 ARG A O 1
ATOM 725 N N . TYR A 1 98 ? -9.060 -5.176 8.539 1.00 98.56 98 TYR A N 1
ATOM 726 C CA . TYR A 1 98 ? -7.831 -5.731 7.984 1.00 98.56 98 TYR A CA 1
ATOM 727 C C . TYR A 1 98 ? -6.660 -4.788 8.208 1.00 98.56 98 TYR A C 1
ATOM 729 O O . TYR A 1 98 ? -6.810 -3.568 8.166 1.00 98.56 98 TYR A O 1
ATOM 737 N N . MET A 1 99 ? -5.482 -5.365 8.391 1.00 98.44 99 MET A N 1
ATOM 738 C CA . MET A 1 99 ? -4.228 -4.632 8.400 1.00 98.44 99 MET A CA 1
ATOM 739 C C . MET A 1 99 ? -3.306 -5.239 7.348 1.00 98.44 99 MET A C 1
ATOM 741 O O . MET A 1 99 ? -2.806 -6.345 7.529 1.00 98.44 99 MET A O 1
ATOM 745 N N . PHE A 1 100 ? -3.119 -4.547 6.232 1.00 98.69 100 PHE A N 1
ATOM 746 C CA . PHE A 1 100 ? -2.250 -5.008 5.157 1.00 98.69 100 PHE A CA 1
ATOM 747 C C . PHE A 1 100 ? -0.865 -4.388 5.315 1.00 98.69 100 PHE A C 1
ATOM 749 O O . PHE A 1 100 ? -0.741 -3.171 5.383 1.00 98.69 100 PHE A O 1
ATOM 756 N N . LEU A 1 101 ? 0.166 -5.223 5.387 1.00 98.50 101 LEU A N 1
ATOM 757 C CA . LEU A 1 101 ? 1.557 -4.815 5.552 1.00 98.50 101 LEU A CA 1
ATOM 758 C C . LEU A 1 101 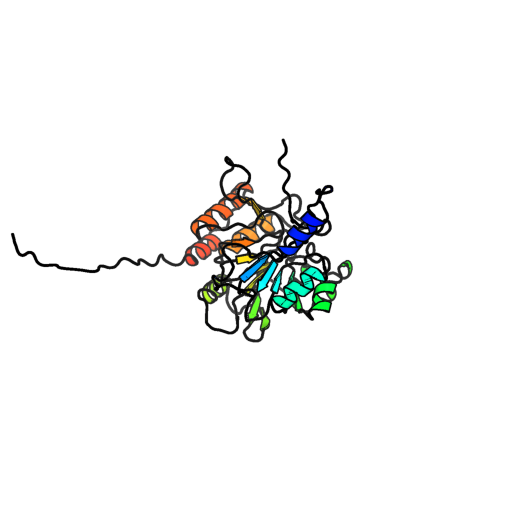? 2.298 -5.082 4.240 1.00 98.50 101 LEU A C 1
ATOM 760 O O . LEU A 1 101 ? 2.391 -6.235 3.812 1.00 98.50 101 LEU A O 1
ATOM 764 N N . THR A 1 102 ? 2.813 -4.031 3.605 1.00 98.19 102 THR A N 1
ATOM 765 C CA . THR A 1 102 ? 3.443 -4.130 2.277 1.00 98.19 102 THR A CA 1
ATOM 766 C C . THR A 1 102 ? 4.736 -4.943 2.309 1.00 98.19 102 THR A C 1
ATOM 768 O O . THR A 1 102 ? 5.000 -5.731 1.401 1.00 98.19 102 THR A O 1
ATOM 771 N N . HIS A 1 103 ? 5.531 -4.777 3.369 1.00 97.44 103 HIS A N 1
ATOM 772 C CA . HIS A 1 103 ? 6.796 -5.472 3.598 1.00 97.44 103 HIS A CA 1
ATOM 773 C C . HIS A 1 103 ? 7.221 -5.404 5.074 1.00 97.44 103 HIS A C 1
ATOM 775 O O . HIS A 1 103 ? 6.571 -4.764 5.901 1.00 97.44 103 HIS A O 1
ATOM 781 N N . ARG A 1 104 ? 8.316 -6.087 5.431 1.00 94.94 104 ARG A N 1
ATOM 782 C CA . ARG A 1 104 ? 8.783 -6.213 6.821 1.00 94.94 104 ARG A CA 1
ATOM 783 C C . ARG A 1 104 ? 9.312 -4.931 7.464 1.00 94.94 104 ARG A C 1
ATOM 785 O O . ARG A 1 104 ? 9.423 -4.911 8.689 1.00 94.94 104 ARG A O 1
ATOM 792 N N . ASP A 1 105 ? 9.656 -3.895 6.705 1.00 89.94 105 ASP A N 1
ATOM 793 C CA . ASP A 1 105 ? 10.239 -2.682 7.296 1.00 89.94 105 ASP A CA 1
ATOM 794 C C . ASP A 1 105 ? 9.149 -1.742 7.861 1.00 89.94 105 ASP A C 1
ATOM 796 O O . ASP A 1 105 ? 9.387 -1.051 8.852 1.00 89.94 105 ASP A O 1
ATOM 800 N N . ASP A 1 106 ? 7.905 -1.856 7.376 1.00 88.69 106 ASP A N 1
ATOM 801 C CA . ASP A 1 106 ? 6.753 -1.029 7.777 1.00 88.69 106 ASP A CA 1
ATOM 802 C C . ASP A 1 106 ? 5.758 -1.719 8.732 1.00 88.69 106 ASP A C 1
ATOM 804 O O . ASP A 1 106 ? 4.557 -1.439 8.772 1.00 88.69 106 ASP A O 1
ATOM 808 N N . VAL A 1 107 ? 6.264 -2.613 9.584 1.00 93.31 107 VAL A N 1
ATOM 809 C CA . VAL A 1 107 ? 5.439 -3.398 10.526 1.00 93.31 107 VAL A CA 1
ATOM 810 C C . VAL A 1 107 ? 5.403 -2.825 11.947 1.00 93.31 107 VAL A C 1
ATOM 812 O O . VAL A 1 107 ? 4.869 -3.453 12.855 1.00 93.31 107 VAL A O 1
ATOM 815 N N . GLY A 1 108 ? 5.983 -1.653 12.210 1.00 89.31 108 GLY A N 1
ATOM 816 C CA . GLY A 1 108 ? 6.113 -1.109 13.572 1.00 89.31 108 GLY A CA 1
ATOM 817 C C . GLY A 1 108 ? 4.779 -0.970 14.322 1.00 89.31 108 GLY A C 1
ATOM 818 O O . GLY A 1 108 ? 3.861 -0.343 13.828 1.00 89.31 108 GLY A O 1
ATOM 819 N N . ASP A 1 109 ? 4.662 -1.507 15.540 1.00 94.44 109 ASP A N 1
ATOM 820 C CA . ASP A 1 109 ? 3.432 -1.517 16.365 1.00 94.44 109 ASP A CA 1
ATOM 821 C C . ASP A 1 109 ? 2.226 -2.307 15.799 1.00 94.44 109 ASP A C 1
ATOM 823 O O . ASP A 1 109 ? 1.140 -2.263 16.387 1.00 94.44 109 ASP A O 1
ATOM 827 N N . HIS A 1 110 ? 2.398 -3.114 14.742 1.00 96.62 110 HIS A N 1
ATOM 828 C CA . HIS A 1 110 ? 1.308 -3.902 14.135 1.00 96.62 110 HIS A CA 1
ATOM 829 C C . HIS A 1 110 ? 0.518 -4.757 15.137 1.00 96.62 110 HIS A C 1
ATOM 831 O O . HIS A 1 110 ? -0.707 -4.844 15.072 1.00 96.62 110 HIS A O 1
ATOM 837 N N . GLN A 1 111 ? 1.201 -5.343 16.127 1.00 97.44 111 GLN A N 1
ATOM 838 C CA . GL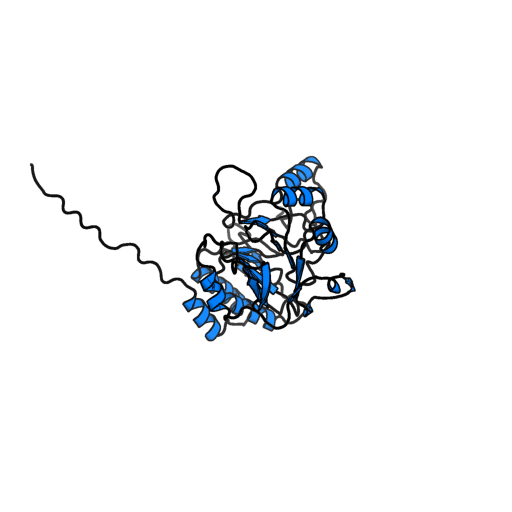N A 1 111 ? 0.563 -6.144 17.175 1.00 97.44 111 GLN A CA 1
ATOM 839 C C . GLN A 1 111 ? -0.374 -5.321 18.064 1.00 97.44 111 GLN A C 1
ATOM 841 O O . GLN A 1 111 ? -1.378 -5.846 18.539 1.00 97.44 111 GLN A O 1
ATOM 846 N N . ALA A 1 112 ? -0.042 -4.057 18.338 1.00 97.19 112 ALA A N 1
ATOM 847 C CA . ALA A 1 112 ? -0.868 -3.197 19.179 1.00 97.19 112 ALA A CA 1
ATOM 848 C C . ALA A 1 112 ? -2.164 -2.818 18.451 1.00 97.19 112 ALA A C 1
ATOM 850 O O . ALA A 1 112 ? -3.240 -2.915 19.039 1.00 97.19 112 ALA A O 1
ATOM 851 N N . TRP A 1 113 ? -2.066 -2.484 17.161 1.00 97.69 113 TRP A N 1
ATOM 852 C CA . TRP A 1 113 ? -3.224 -2.240 16.301 1.00 97.69 113 TRP A CA 1
ATOM 853 C C . TRP A 1 113 ? -4.120 -3.472 16.167 1.00 97.69 113 TRP A C 1
ATOM 855 O O . TRP A 1 113 ? -5.320 -3.380 16.425 1.00 97.69 113 TRP A O 1
ATOM 865 N N . ALA A 1 114 ? -3.536 -4.634 15.853 1.00 98.06 114 ALA A N 1
ATOM 866 C CA . ALA A 1 114 ? -4.278 -5.886 15.729 1.00 98.06 114 ALA A CA 1
ATOM 867 C C . ALA A 1 114 ? -4.984 -6.276 17.035 1.00 98.06 114 ALA A C 1
ATOM 869 O O . ALA A 1 114 ? -6.158 -6.628 17.009 1.00 98.06 114 ALA A O 1
ATOM 870 N N . ARG A 1 115 ? -4.322 -6.141 18.194 1.00 98.06 115 ARG A N 1
ATOM 871 C CA . ARG A 1 115 ? -4.951 -6.402 19.503 1.00 98.06 115 ARG A CA 1
ATOM 872 C C . ARG A 1 115 ? -6.081 -5.432 19.826 1.00 98.06 115 ARG A C 1
ATOM 874 O O . ARG A 1 115 ? -7.058 -5.847 20.436 1.00 98.06 115 ARG A O 1
ATOM 881 N N . HIS A 1 116 ? -5.933 -4.155 19.476 1.00 98.44 116 HIS A N 1
ATOM 882 C CA . HIS A 1 116 ? -6.938 -3.143 19.784 1.00 98.44 116 HIS A CA 1
ATOM 883 C C . HIS A 1 116 ? -8.218 -3.333 18.959 1.00 98.44 116 HIS A C 1
ATOM 885 O O . HIS A 1 116 ? -9.305 -3.268 19.521 1.00 98.44 116 HIS A O 1
ATOM 891 N N . PHE A 1 117 ? -8.090 -3.618 17.659 1.00 98.38 117 PHE A N 1
ATOM 892 C CA . PHE A 1 117 ? -9.240 -3.754 16.758 1.00 98.38 117 PHE A CA 1
ATOM 893 C C . PHE A 1 117 ? -9.714 -5.192 16.522 1.00 98.38 117 PHE A C 1
ATOM 895 O O . PHE A 1 117 ? -10.781 -5.389 15.948 1.00 98.38 117 PHE A O 1
ATOM 902 N N . GLY A 1 118 ? -8.931 -6.201 16.912 1.00 98.12 118 GLY A N 1
ATOM 903 C CA . GLY A 1 118 ? -9.138 -7.572 16.437 1.00 98.12 118 GLY A CA 1
ATOM 904 C C . GLY A 1 118 ? -8.892 -7.710 14.929 1.00 98.12 118 GLY A C 1
ATOM 905 O O . GLY A 1 118 ? -9.503 -8.558 14.284 1.00 98.12 118 GLY A O 1
ATOM 906 N N . ALA A 1 119 ? -8.044 -6.847 14.356 1.00 98.12 119 ALA A N 1
ATOM 907 C CA . ALA A 1 119 ? -7.815 -6.786 12.916 1.00 98.12 119 ALA A CA 1
ATOM 908 C C . ALA A 1 119 ? -7.049 -8.017 12.407 1.00 98.12 119 ALA A C 1
ATOM 910 O O . ALA A 1 119 ? -6.082 -8.461 13.027 1.00 98.12 119 ALA A O 1
ATOM 911 N N . THR A 1 120 ? -7.440 -8.518 11.235 1.00 98.62 120 THR A N 1
ATOM 912 C CA . THR A 1 120 ? -6.719 -9.587 10.527 1.00 98.62 120 THR A CA 1
ATOM 913 C C . THR A 1 120 ? -5.515 -8.991 9.806 1.00 98.62 120 THR A C 1
ATOM 915 O O . THR A 1 120 ? -5.692 -8.190 8.884 1.00 98.62 120 THR A O 1
ATOM 918 N N . ARG A 1 121 ? -4.289 -9.356 10.205 1.00 98.75 121 ARG A N 1
ATOM 919 C CA . ARG A 1 121 ? -3.077 -8.903 9.512 1.00 98.75 121 ARG A CA 1
ATOM 920 C C . ARG A 1 121 ? -2.793 -9.774 8.298 1.00 98.75 121 ARG A C 1
ATOM 922 O O . ARG A 1 121 ? -2.850 -11.001 8.377 1.00 98.75 121 ARG A O 1
ATOM 929 N N . ILE A 1 122 ? -2.438 -9.116 7.204 1.00 98.81 122 ILE A N 1
ATOM 930 C CA . ILE A 1 122 ? -2.099 -9.707 5.914 1.00 98.81 122 ILE A CA 1
ATOM 931 C C . ILE A 1 122 ? -0.667 -9.284 5.590 1.00 98.81 122 ILE A C 1
ATOM 933 O O . ILE A 1 122 ? -0.374 -8.090 5.533 1.00 98.81 122 ILE A O 1
ATOM 937 N N . LEU A 1 123 ? 0.222 -10.254 5.397 1.00 98.81 123 LEU A N 1
ATOM 938 C CA . LEU A 1 123 ? 1.622 -10.034 5.030 1.00 98.81 123 LEU A CA 1
ATOM 939 C C . LEU A 1 123 ? 2.096 -11.189 4.143 1.00 98.81 123 LEU A C 1
ATOM 941 O O . LEU A 1 123 ? 1.621 -12.315 4.277 1.00 98.81 123 LEU A O 1
ATOM 945 N N . HIS A 1 124 ? 3.045 -10.946 3.247 1.00 98.81 124 HIS A N 1
ATOM 946 C CA . HIS A 1 124 ? 3.623 -12.020 2.446 1.00 98.81 124 HIS A CA 1
ATOM 947 C C . HIS A 1 124 ? 4.494 -12.971 3.279 1.00 98.81 124 HIS A C 1
ATOM 949 O O . HIS A 1 124 ? 5.248 -12.535 4.150 1.00 98.81 124 HIS A O 1
ATOM 955 N N . GLU A 1 125 ? 4.459 -14.276 2.991 1.00 98.50 125 GLU A N 1
ATOM 956 C CA . GLU A 1 125 ? 5.200 -15.285 3.766 1.00 98.50 125 GLU A CA 1
ATOM 957 C C . GLU A 1 125 ? 6.720 -15.057 3.777 1.00 98.50 125 GLU A C 1
ATOM 959 O O . GLU A 1 125 ? 7.399 -15.411 4.737 1.00 98.50 125 GLU A O 1
ATOM 964 N N . LEU A 1 126 ? 7.253 -14.419 2.732 1.00 98.44 126 LEU A N 1
ATOM 965 C CA . LEU A 1 126 ? 8.683 -14.107 2.603 1.00 98.44 126 LEU A CA 1
ATOM 966 C C . LEU A 1 126 ? 9.131 -12.899 3.449 1.00 98.44 126 LEU A C 1
ATOM 968 O O . LEU A 1 126 ? 10.332 -12.662 3.573 1.00 98.44 126 LEU A O 1
ATOM 972 N N . GLU A 1 127 ? 8.191 -12.160 4.038 1.00 98.06 127 GLU A N 1
ATOM 973 C CA . GLU A 1 127 ? 8.447 -11.022 4.937 1.00 98.06 127 GLU A CA 1
ATOM 974 C C . GLU A 1 127 ? 8.304 -11.406 6.422 1.00 98.06 127 GLU A C 1
ATOM 976 O O . GLU A 1 127 ? 8.681 -10.657 7.330 1.00 98.06 127 GLU A O 1
ATOM 981 N N . VAL A 1 128 ? 7.778 -12.602 6.686 1.00 97.56 128 VAL A N 1
ATOM 982 C CA . VAL A 1 128 ? 7.500 -13.112 8.026 1.00 97.56 128 VAL A CA 1
ATOM 983 C C . VAL A 1 128 ? 8.788 -13.441 8.786 1.00 97.56 128 VAL A C 1
ATOM 985 O O . VAL A 1 128 ? 9.681 -14.116 8.276 1.00 97.56 128 VAL A O 1
ATOM 988 N N . ASN A 1 129 ? 8.869 -13.004 10.044 1.00 96.75 129 ASN A N 1
ATOM 989 C CA . ASN A 1 129 ? 9.942 -13.357 10.965 1.00 96.75 129 ASN A CA 1
ATOM 990 C C . ASN A 1 129 ? 9.522 -13.207 12.441 1.00 96.75 129 ASN A C 1
ATOM 992 O O . ASN A 1 129 ? 8.720 -12.345 12.801 1.00 96.75 129 ASN A O 1
ATOM 996 N N . GLU A 1 130 ? 10.129 -14.017 13.312 1.00 96.69 130 GLU A N 1
ATOM 997 C CA . GLU A 1 130 ? 9.867 -14.008 14.761 1.00 96.69 130 GLU A CA 1
ATOM 998 C C . GLU A 1 130 ? 10.357 -12.724 15.445 1.00 96.69 130 GLU A C 1
ATOM 1000 O O . GLU A 1 130 ? 9.737 -12.233 16.387 1.00 96.69 130 GLU A O 1
ATOM 1005 N N . ARG A 1 131 ? 11.457 -12.130 14.956 1.00 96.19 131 ARG A N 1
ATOM 1006 C CA . ARG A 1 131 ? 12.074 -10.937 15.565 1.00 96.19 131 ARG A CA 1
ATOM 1007 C C . ARG A 1 131 ? 11.102 -9.758 15.626 1.00 96.19 131 ARG A C 1
ATOM 1009 O O . ARG A 1 131 ? 11.118 -9.001 16.593 1.00 96.19 131 ARG A O 1
ATOM 1016 N N . GLN A 1 132 ? 10.289 -9.589 14.590 1.00 94.94 132 GLN A N 1
ATOM 1017 C CA . GLN A 1 132 ? 9.268 -8.544 14.500 1.00 94.94 132 GLN A CA 1
ATOM 1018 C C . GLN A 1 132 ? 7.877 -9.062 14.903 1.00 94.94 132 GLN A C 1
ATOM 1020 O O . GLN A 1 132 ? 6.898 -8.314 14.859 1.00 94.94 132 GLN A O 1
ATOM 1025 N N . GLY A 1 133 ? 7.778 -10.333 15.310 1.00 96.38 133 GLY A N 1
ATOM 1026 C CA . GLY A 1 133 ? 6.537 -11.006 15.679 1.00 96.38 133 GLY A CA 1
ATOM 1027 C C . GLY A 1 133 ? 5.523 -11.084 14.538 1.00 96.38 133 GLY A C 1
ATOM 1028 O O . GLY A 1 133 ? 4.314 -11.041 14.791 1.00 96.38 133 GLY A O 1
ATOM 1029 N N . THR A 1 134 ? 6.004 -11.084 13.290 1.00 97.38 134 THR A N 1
ATOM 1030 C CA . THR A 1 134 ? 5.181 -11.215 12.081 1.00 97.38 134 THR A CA 1
ATOM 1031 C C . THR A 1 134 ? 4.936 -12.679 11.711 1.00 97.38 134 THR A C 1
ATOM 1033 O O . THR A 1 134 ? 4.072 -12.973 10.897 1.00 97.38 134 THR A O 1
ATOM 1036 N N . ASP A 1 135 ? 5.601 -13.629 12.367 1.00 97.06 135 ASP A N 1
ATOM 1037 C CA . ASP A 1 135 ? 5.246 -15.057 12.374 1.00 97.06 135 ASP A CA 1
ATOM 1038 C C . ASP A 1 135 ? 3.813 -15.302 12.858 1.00 97.06 135 ASP A C 1
ATOM 1040 O O . ASP A 1 135 ? 3.118 -16.179 12.338 1.00 97.06 135 ASP A O 1
ATOM 1044 N N . ALA A 1 136 ? 3.327 -14.444 13.753 1.00 97.19 136 ALA A N 1
ATOM 1045 C CA . ALA A 1 136 ? 1.971 -14.485 14.277 1.00 97.19 136 ALA A CA 1
ATOM 1046 C C . ALA A 1 136 ? 0.905 -13.814 13.384 1.00 97.19 136 ALA A C 1
ATOM 1048 O O . ALA A 1 136 ? -0.240 -13.746 13.820 1.00 97.19 136 ALA A O 1
ATOM 1049 N N . VAL A 1 137 ? 1.229 -13.280 12.193 1.00 98.06 137 VAL A N 1
ATOM 1050 C CA . VAL A 1 137 ? 0.201 -12.692 11.300 1.00 98.06 137 VAL A CA 1
ATOM 1051 C C . VAL A 1 137 ? -0.810 -13.743 10.852 1.00 98.06 137 VAL A C 1
ATOM 1053 O O . VAL A 1 137 ? -0.445 -14.889 10.557 1.00 98.06 137 VAL A O 1
ATOM 1056 N N . GLU A 1 138 ? -2.072 -13.329 10.807 1.00 98.62 138 GLU A N 1
ATOM 1057 C CA . GLU A 1 138 ? -3.229 -14.195 10.601 1.00 98.62 138 GLU A CA 1
ATOM 1058 C C . GLU A 1 138 ? -3.282 -14.738 9.167 1.00 98.62 138 GLU A C 1
ATOM 1060 O O . GLU A 1 138 ? -3.489 -15.935 8.972 1.00 98.62 138 GLU A O 1
ATOM 1065 N N . VAL A 1 139 ? -3.015 -13.888 8.171 1.00 98.62 139 VAL A N 1
ATOM 1066 C CA . VAL A 1 139 ? -2.966 -14.262 6.754 1.00 98.62 139 VAL A CA 1
ATOM 1067 C C . VAL A 1 139 ? -1.549 -14.082 6.222 1.00 98.62 139 VAL A C 1
ATOM 1069 O O . VAL A 1 139 ? -0.986 -12.987 6.248 1.00 98.62 139 VAL A O 1
ATOM 1072 N N . LYS A 1 140 ? -0.985 -15.177 5.705 1.00 98.44 140 LYS A N 1
ATOM 1073 C CA . LYS A 1 140 ? 0.304 -15.193 5.010 1.00 98.44 140 LYS A CA 1
ATOM 1074 C C . LYS A 1 140 ? 0.053 -15.432 3.528 1.00 98.44 140 LYS A C 1
ATOM 1076 O O . LYS A 1 140 ? -0.352 -16.537 3.172 1.00 98.44 140 LYS A O 1
ATOM 1081 N N . LEU A 1 141 ? 0.266 -14.418 2.692 1.00 98.56 141 LEU A N 1
ATOM 1082 C CA . LEU A 1 141 ? 0.177 -14.570 1.235 1.00 98.56 141 LEU A CA 1
ATOM 1083 C C . LEU A 1 141 ? 1.301 -15.509 0.772 1.00 98.56 141 LEU A C 1
ATOM 1085 O O . LEU A 1 141 ? 2.438 -15.358 1.229 1.00 98.56 141 LEU A O 1
ATOM 1089 N N . ARG A 1 142 ? 0.973 -16.494 -0.070 1.00 97.69 142 ARG A N 1
ATOM 1090 C CA . ARG A 1 142 ? 1.904 -17.532 -0.542 1.00 97.69 142 ARG A CA 1
ATOM 1091 C C . ARG A 1 142 ? 1.894 -17.618 -2.057 1.00 97.69 142 ARG A C 1
ATOM 1093 O O . ARG A 1 142 ? 0.816 -17.591 -2.646 1.00 97.69 142 ARG A O 1
ATOM 1100 N N . GLY A 1 143 ? 3.067 -17.808 -2.653 1.00 96.44 143 GLY A N 1
ATOM 1101 C CA . GLY A 1 143 ? 3.236 -17.782 -4.107 1.00 96.44 143 GLY A CA 1
ATOM 1102 C C . GLY A 1 143 ? 3.271 -16.358 -4.662 1.00 96.44 143 GLY A C 1
ATOM 1103 O O . GLY A 1 143 ? 3.625 -15.427 -3.949 1.00 96.44 143 GLY A O 1
ATOM 1104 N N . ASP A 1 144 ? 2.893 -16.196 -5.929 1.00 95.00 144 ASP A N 1
ATOM 1105 C CA . ASP A 1 144 ? 3.122 -14.946 -6.669 1.00 95.00 144 ASP A CA 1
ATOM 1106 C C . ASP A 1 144 ? 1.836 -14.137 -6.938 1.00 95.00 144 ASP A C 1
ATOM 1108 O O . ASP A 1 144 ? 1.890 -13.059 -7.542 1.00 95.00 144 ASP A O 1
ATOM 1112 N N . GLY A 1 145 ? 0.688 -14.631 -6.459 1.00 91.38 145 GLY A N 1
ATOM 1113 C CA . GLY A 1 145 ? -0.612 -13.972 -6.569 1.00 91.38 145 GLY A CA 1
ATOM 1114 C C . GLY A 1 145 ? -1.060 -13.731 -8.022 1.00 91.38 145 GLY A C 1
ATOM 1115 O O . GLY A 1 145 ? -0.594 -14.412 -8.937 1.00 91.38 145 GLY A O 1
ATOM 1116 N N . PRO A 1 146 ? -1.933 -12.733 -8.270 1.00 94.69 146 PRO A N 1
ATOM 1117 C CA . PRO A 1 146 ? -2.463 -11.769 -7.302 1.00 94.69 146 PRO A CA 1
ATOM 1118 C C . PRO A 1 146 ? -3.460 -12.393 -6.315 1.00 94.69 146 PRO A C 1
ATOM 1120 O O . PRO A 1 146 ? -3.983 -13.481 -6.537 1.00 94.69 146 PRO A O 1
ATOM 1123 N N . TRP A 1 147 ? -3.747 -11.679 -5.227 1.00 96.19 147 TRP A N 1
ATOM 1124 C CA . TRP A 1 147 ? -4.778 -12.059 -4.253 1.00 96.19 147 TRP A CA 1
ATOM 1125 C C . TRP A 1 147 ? -5.842 -10.973 -4.141 1.00 96.19 147 TRP A C 1
ATOM 1127 O O . TRP A 1 147 ? -5.558 -9.802 -4.380 1.00 96.19 147 TRP A O 1
ATOM 1137 N N . VAL A 1 148 ? -7.052 -11.344 -3.747 1.00 95.25 148 VAL A N 1
ATOM 1138 C CA . VAL A 1 148 ? -8.187 -10.432 -3.542 1.00 95.25 148 VAL A CA 1
ATOM 1139 C C . VAL A 1 148 ? -8.835 -10.687 -2.186 1.00 95.25 148 VAL A C 1
ATOM 1141 O O . VAL A 1 148 ? -8.573 -11.710 -1.551 1.00 95.25 148 VAL A O 1
ATOM 1144 N N . ILE A 1 149 ? -9.670 -9.749 -1.740 1.00 93.12 149 ILE A N 1
ATOM 1145 C CA . ILE A 1 149 ? -10.652 -10.005 -0.684 1.00 93.12 149 ILE A CA 1
ATOM 1146 C C . ILE A 1 149 ? -11.959 -10.385 -1.384 1.00 93.12 149 ILE A C 1
ATOM 1148 O O . ILE A 1 149 ? -12.507 -9.556 -2.107 1.00 93.12 149 ILE A O 1
ATOM 1152 N N . ASP A 1 150 ? -12.420 -11.621 -1.196 1.00 90.38 150 ASP A N 1
ATOM 1153 C CA . ASP A 1 150 ? -13.666 -12.103 -1.802 1.00 90.38 150 ASP A CA 1
ATOM 1154 C C . ASP A 1 150 ? -14.927 -11.557 -1.092 1.00 90.38 150 ASP A C 1
ATOM 1156 O O . ASP A 1 150 ? -14.843 -10.926 -0.031 1.00 90.38 150 ASP A O 1
ATOM 1160 N N . ALA A 1 151 ? -16.117 -11.850 -1.630 1.00 86.06 151 ALA A N 1
ATOM 1161 C CA . ALA A 1 151 ? -17.412 -11.464 -1.052 1.00 86.06 151 ALA A CA 1
ATOM 1162 C C . ALA A 1 151 ? -17.629 -11.990 0.376 1.00 86.06 151 ALA A C 1
ATOM 1164 O O . ALA A 1 151 ? -18.440 -11.461 1.136 1.00 86.06 151 ALA A O 1
ATOM 1165 N N . GLN A 1 152 ? -16.916 -13.044 0.782 1.00 88.69 152 GLN A N 1
ATOM 1166 C CA . GLN A 1 152 ? -16.968 -13.582 2.142 1.00 88.69 152 GLN A CA 1
ATOM 1167 C C . GLN A 1 152 ? -15.948 -12.902 3.073 1.00 88.69 152 GLN A C 1
ATOM 1169 O O . GLN A 1 152 ? -15.840 -13.240 4.260 1.00 88.69 152 GLN A O 1
ATOM 1174 N N . GLY A 1 153 ? -15.208 -11.915 2.570 1.00 90.31 153 GLY A N 1
ATOM 1175 C CA . GLY A 1 153 ? -14.147 -11.224 3.284 1.00 90.31 153 GLY A CA 1
ATOM 1176 C C . GLY A 1 153 ? -12.927 -12.104 3.545 1.00 90.31 153 GLY A C 1
ATOM 1177 O O . GLY A 1 153 ? -12.215 -11.871 4.523 1.00 90.31 153 GLY A O 1
ATOM 1178 N N . GLN A 1 154 ? -12.714 -13.148 2.744 1.00 93.50 154 GLN A N 1
ATOM 1179 C CA . GLN A 1 154 ? -11.528 -13.990 2.826 1.00 93.50 154 GLN A CA 1
ATOM 1180 C C . GLN A 1 154 ? -10.476 -13.505 1.836 1.00 93.50 154 GLN A C 1
ATOM 1182 O O . GLN A 1 154 ? -10.785 -13.052 0.738 1.00 93.50 154 GLN A O 1
ATOM 1187 N N . VAL A 1 155 ? -9.210 -13.607 2.235 1.00 95.31 155 VAL A N 1
ATOM 1188 C CA . VAL A 1 155 ? -8.086 -13.305 1.349 1.00 95.31 155 VAL A CA 1
ATOM 1189 C C . VAL A 1 155 ? -7.743 -14.567 0.571 1.00 95.31 155 VAL A C 1
ATOM 1191 O O . VAL A 1 155 ? -7.287 -15.550 1.160 1.00 95.31 155 VAL A O 1
ATOM 1194 N N . VAL A 1 156 ? -7.964 -14.539 -0.739 1.00 94.56 156 VAL A N 1
ATOM 1195 C CA . VAL A 1 156 ? -7.805 -15.694 -1.633 1.00 94.56 156 VAL A CA 1
ATOM 1196 C C . VAL A 1 156 ? -6.973 -15.321 -2.853 1.00 94.56 156 VAL A C 1
ATOM 1198 O O . VAL A 1 156 ? -6.917 -14.158 -3.246 1.00 94.56 156 VAL A O 1
ATOM 1201 N N . GLU A 1 157 ? -6.298 -16.297 -3.456 1.00 93.00 157 GLU A N 1
ATOM 1202 C CA . GLU A 1 157 ? -5.639 -16.100 -4.752 1.00 93.00 157 GLU A CA 1
ATOM 1203 C C . GLU A 1 157 ? -6.703 -15.878 -5.833 1.00 93.00 157 GLU A C 1
ATOM 1205 O O . GLU A 1 157 ? -7.728 -16.564 -5.856 1.00 93.00 157 GLU A O 1
ATOM 1210 N N . ALA A 1 158 ? -6.494 -14.886 -6.696 1.00 86.69 158 ALA A N 1
ATOM 1211 C CA . ALA A 1 158 ? -7.467 -14.537 -7.718 1.00 86.69 158 ALA A CA 1
ATOM 1212 C C . ALA A 1 158 ? -7.522 -15.625 -8.801 1.00 86.69 158 ALA A C 1
ATOM 1214 O O . ALA A 1 158 ? -6.497 -16.063 -9.315 1.00 86.69 158 ALA A O 1
ATOM 1215 N N . ALA A 1 159 ? -8.732 -16.029 -9.194 1.00 71.06 159 ALA A N 1
ATOM 1216 C CA . ALA A 1 159 ? -8.928 -17.030 -10.246 1.00 71.06 159 ALA A CA 1
ATOM 1217 C C . ALA A 1 159 ? -8.604 -16.510 -11.664 1.00 71.06 159 ALA A C 1
ATOM 1219 O O . ALA A 1 159 ? -8.472 -17.309 -12.591 1.00 71.06 159 ALA A O 1
ATOM 1220 N N . ALA A 1 160 ? -8.509 -15.188 -11.837 1.00 64.44 160 ALA A N 1
ATOM 1221 C CA . ALA A 1 160 ? -8.270 -14.518 -13.111 1.00 64.44 160 ALA A CA 1
ATOM 1222 C C . ALA A 1 160 ? -6.938 -13.749 -13.094 1.00 64.44 160 ALA A C 1
ATOM 1224 O O . ALA A 1 160 ? -6.429 -13.385 -12.031 1.00 64.44 160 ALA A O 1
ATOM 1225 N N . GLY A 1 161 ? -6.358 -13.521 -14.276 1.00 58.00 161 GLY A N 1
ATOM 1226 C CA . GLY A 1 161 ? -5.052 -12.876 -14.403 1.00 58.00 161 GLY A CA 1
ATOM 1227 C C . GLY A 1 161 ? -5.079 -11.381 -14.037 1.00 58.00 161 GLY A C 1
ATOM 1228 O O . GLY A 1 161 ? -6.150 -10.781 -13.958 1.00 58.00 161 GLY A O 1
ATOM 1229 N N . PRO A 1 162 ? -3.909 -10.738 -13.870 1.00 54.19 162 PRO A N 1
ATOM 1230 C CA . PRO A 1 162 ? -3.780 -9.330 -13.466 1.00 54.19 162 PRO A CA 1
ATOM 1231 C C . PRO A 1 162 ? -4.691 -8.332 -14.209 1.00 54.19 162 PRO A C 1
ATOM 1233 O O . PRO A 1 162 ? -5.261 -7.444 -13.579 1.00 54.19 162 PRO A O 1
ATOM 1236 N N . GLY A 1 163 ? -4.859 -8.497 -15.529 1.00 51.53 163 GLY A N 1
ATOM 1237 C CA . GLY A 1 163 ? -5.689 -7.617 -16.365 1.00 51.53 163 GLY A CA 1
ATOM 1238 C C . GLY A 1 163 ? -7.200 -7.826 -16.211 1.00 51.53 163 GLY A C 1
ATOM 1239 O O . GLY A 1 163 ? -7.968 -6.884 -16.389 1.00 51.53 163 GLY A O 1
ATOM 1240 N N . ASP A 1 164 ? -7.632 -9.024 -15.814 1.00 51.88 164 ASP A N 1
ATOM 1241 C CA . ASP A 1 164 ? -9.048 -9.335 -15.591 1.00 51.88 164 ASP A CA 1
ATOM 1242 C C . ASP A 1 164 ? -9.517 -8.820 -14.220 1.00 51.88 164 ASP A C 1
ATOM 1244 O O . ASP A 1 164 ? -10.646 -8.350 -14.074 1.00 51.88 164 ASP A O 1
ATOM 1248 N N . VAL A 1 165 ? -8.622 -8.842 -13.223 1.00 53.84 165 VAL A N 1
ATOM 1249 C CA . VAL A 1 165 ? -8.881 -8.304 -11.878 1.00 53.84 165 VAL A CA 1
ATOM 1250 C C . VAL A 1 165 ? -8.963 -6.770 -11.901 1.00 53.84 165 VAL A C 1
ATOM 1252 O O . VAL A 1 165 ? -9.804 -6.188 -11.219 1.00 53.84 165 VAL A O 1
ATOM 1255 N N . ALA A 1 166 ? -8.160 -6.099 -12.738 1.00 48.31 166 ALA A N 1
ATOM 1256 C CA . ALA A 1 166 ? -8.230 -4.647 -12.924 1.00 48.31 166 ALA A CA 1
ATOM 1257 C C . ALA A 1 166 ? -9.547 -4.187 -13.588 1.00 48.31 166 ALA A C 1
ATOM 1259 O O . ALA A 1 166 ? -10.096 -3.156 -13.199 1.00 48.31 166 ALA A O 1
ATOM 1260 N N . ALA A 1 167 ? -10.079 -4.966 -14.538 1.00 41.53 167 ALA A N 1
ATOM 1261 C CA . ALA A 1 167 ? -11.328 -4.661 -15.240 1.00 41.53 167 ALA A CA 1
ATOM 1262 C C . ALA A 1 167 ? -12.590 -4.928 -14.393 1.00 41.53 167 ALA A C 1
ATOM 1264 O O . ALA A 1 167 ? -13.593 -4.229 -14.547 1.00 41.53 167 ALA A O 1
ATOM 1265 N N . ALA A 1 168 ? -12.551 -5.906 -13.480 1.00 42.09 168 ALA A N 1
ATOM 1266 C CA . ALA A 1 168 ? -13.695 -6.271 -12.640 1.00 42.09 168 ALA A CA 1
ATOM 1267 C C . ALA A 1 168 ? -14.076 -5.192 -11.602 1.00 42.09 168 ALA A C 1
ATOM 1269 O O . ALA A 1 168 ? -15.244 -5.090 -11.235 1.00 42.09 168 ALA A O 1
ATOM 1270 N N . GLY A 1 169 ? -13.126 -4.346 -11.179 1.00 41.28 169 GLY A N 1
ATOM 1271 C CA . GLY A 1 169 ? -13.349 -3.250 -10.220 1.00 41.28 169 GLY A CA 1
ATOM 1272 C C . GLY A 1 169 ? -13.774 -1.908 -10.842 1.00 41.28 169 GLY A C 1
ATOM 1273 O O . GLY A 1 169 ? -13.836 -0.893 -10.148 1.00 41.28 169 GLY A O 1
ATOM 1274 N N . GLY A 1 170 ? -14.033 -1.878 -12.154 1.00 34.28 170 GLY A N 1
ATOM 1275 C CA . GLY A 1 170 ? -14.304 -0.679 -12.953 1.00 34.28 170 GLY A CA 1
ATOM 1276 C C . GLY A 1 170 ? -15.760 -0.204 -12.952 1.00 34.28 170 GLY A C 1
ATOM 1277 O O . GLY A 1 170 ? -16.307 0.095 -14.005 1.00 34.28 170 GLY A O 1
ATOM 1278 N N . ALA A 1 171 ? -16.410 -0.156 -11.797 1.00 34.44 171 ALA A N 1
ATOM 1279 C CA . ALA A 1 171 ? -17.597 0.651 -11.518 1.00 34.44 171 ALA A CA 1
ATOM 1280 C C . ALA A 1 171 ? -17.836 0.564 -10.012 1.00 34.44 171 ALA A C 1
ATOM 1282 O O . ALA A 1 171 ? -17.578 -0.482 -9.422 1.00 34.44 171 ALA A O 1
ATOM 1283 N N . ALA A 1 172 ? -18.359 1.623 -9.392 1.00 37.78 172 ALA A N 1
ATOM 1284 C CA . ALA A 1 172 ? -19.018 1.488 -8.101 1.00 37.78 172 ALA A CA 1
ATOM 1285 C C . ALA A 1 172 ? -20.175 0.490 -8.282 1.00 37.78 172 ALA A C 1
ATOM 1287 O O . ALA A 1 172 ? -21.262 0.864 -8.715 1.00 37.78 172 ALA A O 1
ATOM 1288 N N . GLN A 1 173 ? -19.906 -0.800 -8.087 1.00 37.88 173 GLN A N 1
ATOM 1289 C CA . GLN A 1 173 ? -20.956 -1.784 -7.936 1.00 37.88 173 GLN A CA 1
ATOM 1290 C C . GLN A 1 173 ? -21.550 -1.537 -6.558 1.00 37.88 173 GLN A C 1
ATOM 1292 O O . GLN A 1 173 ? -20.818 -1.435 -5.577 1.00 37.88 173 GLN A O 1
ATOM 1297 N N . ASP A 1 174 ? -22.874 -1.452 -6.494 1.00 40.75 174 ASP A N 1
ATOM 1298 C CA . ASP A 1 174 ? -23.670 -1.329 -5.267 1.00 40.75 174 ASP A CA 1
ATOM 1299 C C . ASP A 1 174 ? -23.595 -2.606 -4.384 1.00 40.75 174 ASP A C 1
ATOM 1301 O O . ASP A 1 174 ? -24.562 -2.981 -3.719 1.00 40.75 174 ASP A O 1
ATOM 1305 N N . GLY A 1 175 ? -22.467 -3.322 -4.434 1.00 43.81 175 GLY A N 1
ATOM 1306 C CA . GLY A 1 175 ? -22.184 -4.586 -3.769 1.00 43.81 175 GLY A CA 1
ATOM 1307 C C . GLY A 1 175 ? -21.272 -4.414 -2.555 1.00 43.81 175 GLY A C 1
ATOM 1308 O O . GLY A 1 175 ? -20.569 -3.421 -2.401 1.00 43.81 175 GLY A O 1
ATOM 1309 N N . ASP A 1 176 ? -21.293 -5.426 -1.701 1.00 51.28 176 ASP A N 1
ATOM 1310 C CA . ASP A 1 176 ? -20.633 -5.608 -0.397 1.00 51.28 176 ASP A CA 1
ATOM 1311 C C . ASP A 1 176 ? -19.095 -5.411 -0.311 1.00 51.28 176 ASP A C 1
ATOM 1313 O O . ASP A 1 176 ? -18.496 -5.705 0.730 1.00 51.28 176 ASP A O 1
ATOM 1317 N N . GLY A 1 177 ? -18.444 -4.863 -1.341 1.00 56.66 177 GLY A N 1
ATOM 1318 C CA . GLY A 1 177 ? -16.997 -4.641 -1.391 1.00 56.66 177 GLY A CA 1
ATOM 1319 C C . GLY A 1 177 ? -16.181 -5.871 -1.799 1.00 56.66 177 GLY A C 1
ATOM 1320 O O . GLY A 1 177 ? -15.002 -5.940 -1.450 1.00 56.66 177 GLY A O 1
ATOM 1321 N N . ASP A 1 178 ? -16.785 -6.839 -2.493 1.00 63.66 178 ASP A N 1
ATOM 1322 C CA . ASP A 1 178 ? -16.085 -7.959 -3.137 1.00 63.66 178 ASP A CA 1
ATOM 1323 C C . ASP A 1 178 ? -15.170 -7.485 -4.279 1.00 63.66 178 ASP A C 1
ATOM 1325 O O . ASP A 1 178 ? -15.579 -6.695 -5.131 1.00 63.66 178 ASP A O 1
ATOM 1329 N N . GLY A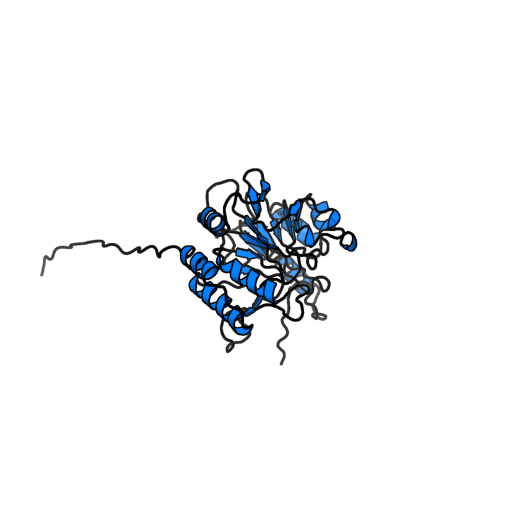 1 179 ? -13.925 -7.969 -4.309 1.00 72.25 179 GLY A N 1
ATOM 1330 C CA . GLY A 1 179 ? -13.011 -7.779 -5.441 1.00 72.25 179 GLY A CA 1
ATOM 1331 C C . GLY A 1 179 ? -12.527 -6.341 -5.673 1.00 72.25 179 GLY A C 1
ATOM 1332 O O . GLY A 1 179 ? -11.843 -6.079 -6.660 1.00 72.25 179 GLY A O 1
ATOM 1333 N N . ASP A 1 180 ? -12.832 -5.408 -4.767 1.00 87.00 180 ASP A N 1
ATOM 1334 C CA . ASP A 1 180 ? -12.433 -3.997 -4.851 1.00 87.00 180 ASP A CA 1
ATOM 1335 C C . ASP A 1 180 ? -10.936 -3.765 -4.568 1.00 87.00 180 ASP A C 1
ATOM 1337 O O . ASP A 1 180 ? -10.372 -2.722 -4.922 1.00 87.00 180 ASP A O 1
ATOM 1341 N N . VAL A 1 181 ? -10.295 -4.749 -3.934 1.00 93.19 181 VAL A N 1
ATOM 1342 C CA . VAL A 1 181 ? -8.898 -4.740 -3.504 1.00 93.19 181 VAL A CA 1
ATOM 1343 C C . VAL A 1 181 ? -8.135 -5.898 -4.132 1.00 93.19 181 VAL A C 1
ATOM 1345 O O . VAL A 1 181 ? -8.546 -7.055 -4.054 1.00 93.19 181 VAL A O 1
ATOM 1348 N N . THR A 1 182 ? -6.959 -5.591 -4.676 1.00 95.75 182 THR A N 1
ATOM 1349 C CA . THR A 1 182 ? -6.000 -6.574 -5.186 1.00 95.75 182 THR A CA 1
ATOM 1350 C C . THR A 1 182 ? -4.646 -6.410 -4.511 1.00 95.75 182 THR A C 1
ATOM 1352 O O . THR A 1 182 ? -4.065 -5.328 -4.518 1.00 95.75 182 THR A O 1
ATOM 1355 N N . PHE A 1 183 ? -4.099 -7.496 -3.983 1.00 97.69 183 PHE A N 1
ATOM 1356 C CA . PHE A 1 183 ? -2.726 -7.594 -3.508 1.00 97.69 183 PHE A CA 1
ATOM 1357 C C . PHE A 1 183 ? -1.844 -8.123 -4.640 1.00 97.69 183 PHE A C 1
ATOM 1359 O O . PHE A 1 183 ? -2.063 -9.214 -5.169 1.00 97.69 183 PHE A O 1
ATOM 1366 N N . ILE A 1 184 ? -0.843 -7.341 -5.023 1.00 97.56 184 ILE A N 1
ATOM 1367 C CA . ILE A 1 184 ? 0.008 -7.566 -6.187 1.00 97.56 184 ILE A CA 1
ATOM 1368 C C . ILE A 1 184 ? 1.410 -7.869 -5.683 1.00 97.56 184 ILE A C 1
ATOM 1370 O O . ILE A 1 184 ? 2.076 -6.991 -5.133 1.00 97.56 184 ILE A O 1
ATOM 1374 N N . PHE A 1 185 ? 1.882 -9.096 -5.893 1.00 98.06 185 PHE A N 1
ATOM 1375 C CA . PHE A 1 185 ? 3.248 -9.456 -5.534 1.00 98.06 185 PHE A CA 1
ATOM 1376 C C . PHE A 1 185 ? 4.248 -8.584 -6.298 1.00 98.06 185 PHE A C 1
ATOM 1378 O O . PHE A 1 185 ? 4.225 -8.555 -7.523 1.00 98.06 185 PHE A O 1
ATOM 1385 N N . THR A 1 186 ? 5.118 -7.852 -5.619 1.00 97.94 186 THR A N 1
ATOM 1386 C CA . THR A 1 186 ? 6.074 -6.924 -6.238 1.00 97.94 186 THR A CA 1
ATOM 1387 C C . THR A 1 186 ? 7.449 -7.093 -5.597 1.00 97.94 186 THR A C 1
ATOM 1389 O O . THR A 1 186 ? 7.946 -6.189 -4.926 1.00 97.94 186 THR A O 1
ATOM 1392 N N . PRO A 1 187 ? 8.108 -8.254 -5.771 1.00 97.94 187 PRO A N 1
ATOM 1393 C CA . PRO A 1 187 ? 9.419 -8.479 -5.186 1.00 97.94 187 PRO A CA 1
ATOM 1394 C C . PRO A 1 187 ? 10.452 -7.524 -5.790 1.00 97.94 187 PRO A C 1
ATOM 1396 O O . PRO A 1 187 ? 10.333 -7.083 -6.935 1.00 97.94 187 PRO A O 1
ATOM 1399 N N . GLY A 1 188 ? 11.483 -7.211 -5.015 1.00 97.00 188 GLY A N 1
ATOM 1400 C CA . GLY A 1 188 ? 12.627 -6.433 -5.477 1.00 97.00 188 GLY A CA 1
ATOM 1401 C C . GLY A 1 188 ? 13.168 -5.501 -4.406 1.00 97.00 188 GLY A C 1
ATOM 1402 O O . GLY A 1 188 ? 14.332 -5.630 -4.045 1.00 97.00 188 GLY A O 1
ATOM 1403 N N . HIS A 1 189 ? 12.334 -4.609 -3.855 1.00 96.12 189 HIS A N 1
ATOM 1404 C CA . HIS A 1 189 ? 12.714 -3.790 -2.693 1.00 96.12 189 HIS A CA 1
ATOM 1405 C C . HIS A 1 189 ? 13.039 -4.687 -1.486 1.00 96.12 189 HIS A C 1
ATOM 1407 O O . HIS A 1 189 ? 14.157 -4.677 -0.977 1.00 96.12 189 HIS A O 1
ATOM 1413 N N . THR A 1 190 ? 12.100 -5.560 -1.124 1.00 97.81 190 THR A N 1
ATOM 1414 C CA . THR A 1 190 ? 12.339 -6.760 -0.317 1.00 97.81 190 THR A CA 1
ATOM 1415 C C . THR A 1 190 ? 11.904 -7.999 -1.103 1.00 97.81 190 THR A C 1
ATOM 1417 O O . THR A 1 190 ? 11.330 -7.906 -2.192 1.00 97.81 190 THR A O 1
ATOM 1420 N N . ARG A 1 191 ? 12.208 -9.190 -0.579 1.00 97.81 191 ARG A N 1
ATOM 1421 C CA . ARG A 1 191 ? 11.947 -10.465 -1.265 1.00 97.81 191 ARG A CA 1
ATOM 1422 C C . ARG A 1 191 ? 10.455 -10.769 -1.422 1.00 97.81 191 ARG A C 1
ATOM 1424 O O . ARG A 1 191 ? 10.073 -11.453 -2.362 1.00 97.81 191 ARG A O 1
ATOM 1431 N N . GLY A 1 192 ? 9.646 -10.304 -0.483 1.00 97.94 192 GLY A N 1
ATOM 1432 C CA . GLY A 1 192 ? 8.221 -10.553 -0.378 1.00 97.94 192 GLY A CA 1
ATOM 1433 C C . GLY A 1 192 ? 7.354 -9.300 -0.462 1.00 97.94 192 GLY A C 1
ATOM 1434 O O . GLY A 1 192 ? 6.226 -9.357 0.008 1.00 97.94 192 GLY A O 1
ATOM 1435 N N . HIS A 1 193 ? 7.863 -8.174 -0.973 1.00 98.50 193 HIS A N 1
ATOM 1436 C CA . HIS A 1 193 ? 7.082 -6.937 -1.030 1.00 98.50 193 HIS A CA 1
ATOM 1437 C C . HIS A 1 193 ? 5.800 -7.137 -1.856 1.00 98.50 193 HIS A C 1
ATOM 1439 O O . HIS A 1 193 ? 5.814 -7.787 -2.904 1.00 98.50 193 HIS A O 1
ATOM 1445 N N . VAL A 1 194 ? 4.691 -6.564 -1.389 1.00 98.75 194 VAL A N 1
ATOM 1446 C CA . VAL A 1 194 ? 3.384 -6.599 -2.051 1.00 98.75 194 VAL A CA 1
ATOM 1447 C C . VAL A 1 194 ? 2.832 -5.177 -2.134 1.00 98.75 194 VAL A C 1
ATOM 1449 O O . VAL A 1 194 ? 2.780 -4.464 -1.135 1.00 98.75 194 VAL A O 1
ATOM 1452 N N . CYS A 1 195 ? 2.406 -4.756 -3.324 1.00 98.62 195 CYS A N 1
ATOM 1453 C CA . CYS A 1 195 ? 1.606 -3.543 -3.496 1.00 98.62 195 CYS A CA 1
ATOM 1454 C C . CYS A 1 195 ? 0.120 -3.882 -3.353 1.00 98.62 195 CYS A C 1
ATOM 1456 O O . CYS A 1 195 ? -0.290 -4.995 -3.670 1.00 98.62 195 CYS A O 1
ATOM 1458 N N . MET A 1 196 ? -0.708 -2.917 -2.964 1.00 98.19 196 MET A N 1
ATOM 1459 C CA . MET A 1 196 ? -2.161 -3.086 -2.979 1.00 98.19 196 MET A CA 1
ATOM 1460 C C . MET A 1 196 ? -2.813 -2.083 -3.922 1.00 98.19 196 MET A C 1
ATOM 1462 O O . MET A 1 196 ? -2.543 -0.887 -3.850 1.00 98.19 196 MET A O 1
ATOM 1466 N N . TYR A 1 197 ? -3.679 -2.574 -4.797 1.00 96.56 197 TYR A N 1
ATOM 1467 C CA . TYR A 1 197 ? -4.505 -1.775 -5.686 1.00 96.56 197 TYR A CA 1
ATOM 1468 C C . TYR A 1 197 ? -5.938 -1.731 -5.159 1.00 96.56 197 TYR A C 1
ATOM 1470 O O . TYR A 1 197 ? -6.523 -2.772 -4.874 1.00 96.56 197 TYR A O 1
ATOM 1478 N N . TYR A 1 198 ? -6.485 -0.528 -5.019 1.00 94.56 198 TYR A N 1
ATOM 1479 C CA . TYR A 1 198 ? -7.869 -0.278 -4.636 1.00 94.56 198 TYR A CA 1
ATOM 1480 C C . TYR A 1 198 ? -8.601 0.354 -5.821 1.00 94.56 198 TYR A C 1
ATOM 1482 O O . TYR A 1 198 ? -8.411 1.537 -6.135 1.00 94.56 198 TYR A O 1
ATOM 1490 N N . ALA A 1 199 ? -9.404 -0.463 -6.501 1.00 90.81 199 ALA A N 1
ATOM 1491 C CA . ALA A 1 199 ? -10.008 -0.138 -7.787 1.00 90.81 199 ALA A CA 1
ATOM 1492 C C . ALA A 1 199 ? -10.980 1.059 -7.758 1.00 90.81 199 ALA A C 1
ATOM 1494 O O . ALA A 1 199 ? -10.869 1.895 -8.658 1.00 90.81 199 ALA A O 1
ATOM 1495 N N . PRO A 1 200 ? -11.843 1.245 -6.731 1.00 89.19 200 PRO A N 1
ATOM 1496 C CA . PRO A 1 200 ? -12.829 2.334 -6.711 1.00 89.19 200 PRO A CA 1
ATOM 1497 C C . PRO A 1 200 ? -12.249 3.743 -6.878 1.00 89.19 200 PRO A C 1
ATOM 1499 O O . PRO A 1 200 ? -12.948 4.648 -7.325 1.00 89.19 200 PRO A O 1
ATOM 1502 N N . TYR A 1 201 ? -10.972 3.932 -6.533 1.00 89.44 201 TYR A N 1
ATOM 1503 C CA . TYR A 1 201 ? -10.272 5.207 -6.691 1.00 89.44 201 TYR A CA 1
ATOM 1504 C C . TYR A 1 201 ? -8.980 5.092 -7.493 1.00 89.44 201 TYR A C 1
ATOM 1506 O O . TYR A 1 201 ? -8.135 5.978 -7.387 1.00 89.44 201 TYR A O 1
ATOM 1514 N N . ALA A 1 202 ? -8.784 4.010 -8.255 1.00 92.56 202 ALA A N 1
ATOM 1515 C CA . ALA A 1 202 ? -7.551 3.788 -9.009 1.00 92.56 202 ALA A CA 1
ATOM 1516 C C . ALA A 1 202 ? -6.290 4.012 -8.138 1.00 92.56 202 ALA A C 1
ATOM 1518 O O . ALA A 1 202 ? -5.331 4.674 -8.550 1.00 92.56 202 ALA A O 1
ATOM 1519 N N . ALA A 1 203 ? -6.322 3.534 -6.891 1.00 95.69 203 ALA A N 1
ATOM 1520 C CA . ALA A 1 203 ? -5.348 3.885 -5.866 1.00 95.69 203 ALA A CA 1
ATOM 1521 C C . ALA A 1 203 ? -4.351 2.751 -5.636 1.00 95.69 203 ALA A C 1
ATOM 1523 O O . ALA A 1 203 ? -4.724 1.661 -5.210 1.00 95.69 203 ALA A O 1
ATOM 1524 N N . LEU A 1 204 ? -3.074 3.020 -5.900 1.00 97.75 204 LEU A N 1
ATOM 1525 C CA . LEU A 1 204 ? -1.973 2.102 -5.653 1.00 97.75 204 LEU A CA 1
ATOM 1526 C C . LEU A 1 204 ? -1.255 2.473 -4.356 1.00 97.75 204 LEU A C 1
ATOM 1528 O O . LEU A 1 204 ? -0.578 3.498 -4.276 1.00 97.75 204 LEU A O 1
ATOM 1532 N N . PHE A 1 205 ? -1.352 1.597 -3.366 1.00 98.12 205 PHE A N 1
ATOM 1533 C CA . PHE A 1 205 ? -0.537 1.622 -2.160 1.00 98.12 205 PHE A CA 1
ATOM 1534 C C . PHE A 1 205 ? 0.741 0.839 -2.433 1.00 98.12 205 PHE A C 1
ATOM 1536 O O . PHE A 1 205 ? 0.735 -0.393 -2.497 1.00 98.12 205 PHE A O 1
ATOM 1543 N N . SER A 1 206 ? 1.822 1.568 -2.681 1.00 97.31 206 SER A N 1
ATOM 1544 C CA . SER A 1 206 ? 3.050 1.011 -3.247 1.00 97.31 206 SER A CA 1
ATOM 1545 C C . SER A 1 206 ? 4.131 0.685 -2.220 1.00 97.31 206 SER A C 1
ATOM 1547 O O . SER A 1 206 ? 5.183 0.189 -2.624 1.00 97.31 206 SER A O 1
ATOM 1549 N N . GLY A 1 207 ? 3.898 0.965 -0.932 1.00 95.19 207 GLY A N 1
ATOM 1550 C CA . GLY A 1 207 ? 4.926 0.857 0.104 1.00 95.19 207 GLY A CA 1
ATOM 1551 C C . GLY A 1 207 ? 6.184 1.622 -0.312 1.00 95.19 207 GLY A C 1
ATOM 1552 O O . GLY A 1 207 ? 6.094 2.754 -0.803 1.00 95.19 207 GLY A O 1
ATOM 1553 N N . ASP A 1 208 ? 7.331 0.958 -0.211 1.00 93.56 208 ASP A N 1
ATOM 1554 C CA . ASP A 1 208 ? 8.636 1.467 -0.657 1.00 93.56 208 ASP A CA 1
ATOM 1555 C C . ASP A 1 208 ? 9.042 0.991 -2.056 1.00 93.56 208 ASP A C 1
ATOM 1557 O O . ASP A 1 208 ? 10.099 1.351 -2.589 1.00 93.56 208 ASP A O 1
ATOM 1561 N N . HIS A 1 209 ? 8.183 0.207 -2.705 1.00 96.69 209 HIS A N 1
ATOM 1562 C CA . HIS A 1 209 ? 8.480 -0.361 -4.010 1.00 96.69 209 HIS A CA 1
A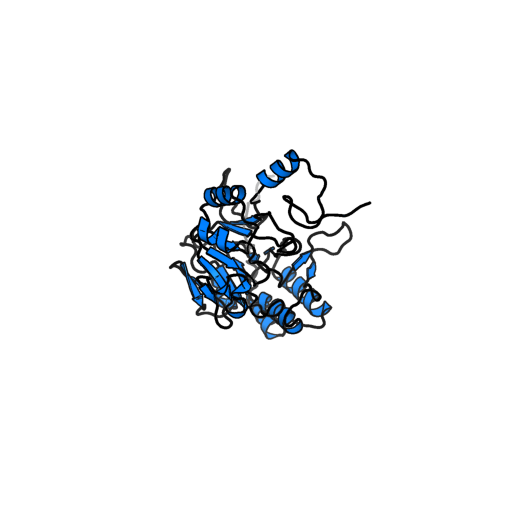TOM 1563 C C . HIS A 1 209 ? 8.456 0.667 -5.141 1.00 96.69 209 HIS A C 1
ATOM 1565 O O . HIS A 1 209 ? 9.259 0.565 -6.067 1.00 96.69 209 HIS A O 1
ATOM 1571 N N . LEU A 1 210 ? 7.557 1.651 -5.070 1.00 95.69 210 LEU A N 1
ATOM 1572 C CA . LEU A 1 210 ? 7.443 2.752 -6.026 1.00 95.69 210 LEU A CA 1
ATOM 1573 C C . LEU A 1 210 ? 7.092 4.031 -5.268 1.00 95.69 210 LEU A C 1
ATOM 1575 O O . LEU A 1 210 ? 6.055 4.094 -4.616 1.00 95.69 210 LEU A O 1
ATOM 1579 N N . CYS A 1 211 ? 7.938 5.049 -5.373 1.00 91.88 211 CYS A N 1
ATOM 1580 C CA . CYS A 1 211 ? 7.771 6.338 -4.709 1.00 91.88 211 CYS A CA 1
ATOM 1581 C C . CYS A 1 211 ? 7.467 7.444 -5.726 1.00 91.88 211 CYS A C 1
ATOM 1583 O O . CYS A 1 211 ? 7.671 7.284 -6.931 1.00 91.88 211 CYS A O 1
ATOM 1585 N N . SER A 1 212 ? 7.017 8.597 -5.234 1.00 87.94 212 SER A N 1
ATOM 1586 C CA . SER A 1 212 ? 6.734 9.768 -6.069 1.00 87.94 212 SER A CA 1
ATOM 1587 C C . SER A 1 212 ? 7.151 11.078 -5.413 1.00 87.94 212 SER A C 1
ATOM 1589 O O . SER A 1 212 ? 7.049 11.254 -4.196 1.00 87.94 212 SER A O 1
ATOM 1591 N N . ALA A 1 213 ? 7.617 12.023 -6.227 1.00 78.38 213 ALA A N 1
ATOM 1592 C CA . ALA A 1 213 ? 7.970 13.375 -5.815 1.00 78.38 213 ALA A CA 1
ATOM 1593 C C . ALA A 1 213 ? 6.990 14.378 -6.439 1.00 78.38 213 ALA A C 1
ATOM 1595 O O . ALA A 1 213 ? 7.226 14.912 -7.514 1.00 78.38 213 ALA A O 1
ATOM 1596 N N . ALA A 1 214 ? 5.890 14.673 -5.744 1.00 61.44 214 ALA A N 1
ATOM 1597 C CA . ALA A 1 214 ? 4.972 15.724 -6.181 1.00 61.44 214 ALA A CA 1
ATOM 1598 C C . ALA A 1 214 ? 5.556 17.126 -5.894 1.00 61.44 214 ALA A C 1
ATOM 1600 O O . ALA A 1 214 ? 5.807 17.471 -4.733 1.00 61.44 214 ALA A O 1
ATOM 1601 N N . GLY A 1 215 ? 5.739 17.944 -6.936 1.00 51.12 215 GLY A N 1
ATOM 1602 C CA . GLY A 1 215 ? 5.960 19.397 -6.839 1.00 51.12 215 GLY A CA 1
ATOM 1603 C C . GLY A 1 215 ? 7.169 19.858 -6.010 1.00 51.12 215 GLY A C 1
ATOM 1604 O O . GLY A 1 215 ? 7.027 20.724 -5.140 1.00 51.12 215 GLY A O 1
ATOM 1605 N N . GLN A 1 216 ? 8.363 19.310 -6.249 1.00 41.72 216 GLN A N 1
ATOM 1606 C CA . GLN A 1 216 ? 9.587 19.817 -5.618 1.00 41.72 216 GLN A CA 1
ATOM 1607 C C . GLN A 1 216 ? 10.173 21.002 -6.401 1.00 41.72 216 GLN A C 1
ATOM 1609 O O . GLN A 1 216 ? 11.135 20.835 -7.127 1.00 41.72 216 GLN A O 1
ATOM 1614 N N . ALA A 1 217 ? 9.637 22.202 -6.157 1.00 39.22 217 ALA A N 1
ATOM 1615 C CA . ALA A 1 217 ? 10.069 23.514 -6.671 1.00 39.22 217 ALA A CA 1
ATOM 1616 C C . ALA A 1 217 ? 9.358 24.007 -7.955 1.00 39.22 217 ALA A C 1
ATOM 1618 O O . ALA A 1 217 ? 8.955 23.190 -8.778 1.00 39.22 217 ALA A O 1
ATOM 1619 N N . PRO A 1 218 ? 9.205 25.343 -8.126 1.00 43.31 218 PRO A N 1
ATOM 1620 C CA . PRO A 1 218 ? 8.501 25.962 -9.261 1.00 43.31 218 PRO A CA 1
ATOM 1621 C C . PRO A 1 218 ? 9.048 25.588 -10.646 1.00 43.31 218 PRO A C 1
ATOM 1623 O O . PRO A 1 218 ? 8.320 25.705 -11.627 1.00 43.31 218 PRO A O 1
ATOM 1626 N N . ASP A 1 219 ? 10.298 25.120 -10.700 1.00 45.66 219 ASP A N 1
ATOM 1627 C CA . ASP A 1 219 ? 11.032 24.834 -11.935 1.00 45.66 219 ASP A CA 1
ATOM 1628 C C . ASP A 1 219 ? 11.402 23.346 -12.093 1.00 45.66 219 ASP A C 1
ATOM 1630 O O . ASP A 1 219 ? 12.112 22.986 -13.032 1.00 45.66 219 ASP A O 1
ATOM 1634 N N . ALA A 1 220 ? 10.969 22.467 -11.178 1.00 43.75 220 ALA A N 1
ATOM 1635 C CA . ALA A 1 220 ? 11.198 21.035 -11.347 1.00 43.75 220 ALA A CA 1
ATOM 1636 C C . ALA A 1 220 ? 10.172 20.443 -12.322 1.00 43.75 220 ALA A C 1
ATOM 1638 O O . ALA A 1 220 ? 8.990 20.796 -12.247 1.00 43.75 220 ALA A O 1
ATOM 1639 N N . PRO A 1 221 ? 10.593 19.542 -13.230 1.00 46.19 221 PRO A N 1
ATOM 1640 C CA . PRO A 1 221 ? 9.654 18.809 -14.064 1.00 46.19 221 PRO A CA 1
ATOM 1641 C C . PRO A 1 221 ? 8.610 18.108 -13.181 1.00 46.19 221 PRO A C 1
ATOM 1643 O O . PRO A 1 221 ? 8.913 17.619 -12.093 1.00 46.19 221 PRO A O 1
ATOM 1646 N N . GLN A 1 222 ? 7.358 18.164 -13.633 1.00 51.69 222 GLN A N 1
ATOM 1647 C CA . GLN A 1 222 ? 6.195 17.605 -12.948 1.00 51.69 222 GLN A CA 1
ATOM 1648 C C . GLN A 1 222 ? 6.411 16.128 -12.587 1.00 51.69 222 GLN A C 1
ATOM 1650 O O . GLN A 1 222 ? 6.848 15.355 -13.429 1.00 51.69 222 GLN A O 1
ATOM 1655 N N . ASP A 1 223 ? 6.010 15.761 -11.366 1.00 59.97 223 ASP A N 1
ATOM 1656 C CA . ASP A 1 223 ? 5.528 14.423 -11.009 1.00 59.97 223 ASP A CA 1
ATOM 1657 C C . ASP A 1 223 ? 6.448 13.242 -11.380 1.00 59.97 223 ASP A C 1
ATOM 1659 O O . ASP A 1 223 ? 6.092 12.359 -12.160 1.00 59.97 223 ASP A O 1
ATOM 1663 N N . ASP A 1 224 ? 7.631 13.192 -10.761 1.00 79.00 224 ASP A N 1
ATOM 1664 C CA . ASP A 1 224 ? 8.576 12.089 -10.954 1.00 79.00 224 ASP A CA 1
ATOM 1665 C C . ASP A 1 224 ? 8.223 10.870 -10.086 1.00 79.00 224 ASP A C 1
ATOM 1667 O O . ASP A 1 224 ? 8.185 10.942 -8.850 1.00 79.00 224 ASP A O 1
ATOM 1671 N N . LEU A 1 225 ? 8.051 9.720 -10.744 1.00 91.69 225 LEU A N 1
ATOM 1672 C CA . LEU A 1 225 ? 8.135 8.403 -10.113 1.00 91.69 225 LEU A CA 1
ATOM 1673 C C . LEU A 1 225 ? 9.601 8.014 -9.912 1.00 91.69 225 LEU A C 1
ATOM 1675 O O . LEU A 1 225 ? 10.441 8.232 -10.786 1.00 91.69 225 LEU A O 1
ATOM 1679 N N . TYR A 1 226 ? 9.917 7.400 -8.775 1.00 92.12 226 TYR A N 1
ATOM 1680 C CA . TYR A 1 226 ? 11.270 6.938 -8.486 1.00 92.12 226 TYR A CA 1
ATOM 1681 C C . TYR A 1 226 ? 11.300 5.720 -7.561 1.00 92.12 226 TYR A C 1
ATOM 1683 O O . TYR A 1 226 ? 10.314 5.370 -6.916 1.00 92.12 226 TYR A O 1
ATOM 1691 N N . VAL A 1 227 ? 12.470 5.084 -7.486 1.00 92.19 227 VAL A N 1
ATOM 1692 C CA . VAL A 1 227 ? 12.779 3.990 -6.559 1.00 92.19 227 VAL A CA 1
ATOM 1693 C C . VAL A 1 227 ? 14.052 4.311 -5.783 1.00 92.19 227 VAL A C 1
ATOM 1695 O O . VAL A 1 227 ? 14.990 4.908 -6.318 1.00 92.19 227 VAL A O 1
ATOM 1698 N N . TYR A 1 228 ? 14.103 3.919 -4.515 1.00 85.88 228 TYR A N 1
ATOM 1699 C CA . TYR A 1 228 ? 15.284 4.106 -3.680 1.00 85.88 228 TYR A CA 1
ATOM 1700 C C . TYR A 1 228 ? 16.292 2.972 -3.894 1.00 85.88 228 TYR A C 1
ATOM 1702 O O . TYR A 1 228 ? 16.260 1.960 -3.201 1.00 85.88 228 TYR A O 1
ATOM 1710 N N . LYS A 1 229 ? 17.225 3.146 -4.838 1.00 87.88 229 LYS A N 1
ATOM 1711 C CA . LYS A 1 229 ? 18.265 2.138 -5.114 1.00 87.88 229 LYS A CA 1
ATOM 1712 C C . LYS A 1 229 ? 19.138 1.826 -3.892 1.00 87.88 229 LYS A C 1
ATOM 1714 O O . LYS A 1 229 ? 19.455 0.667 -3.657 1.00 87.88 229 LYS A O 1
ATOM 1719 N N . ASP A 1 230 ? 19.495 2.847 -3.115 1.00 84.12 230 ASP A N 1
ATOM 1720 C CA . ASP A 1 230 ? 20.354 2.696 -1.930 1.00 84.12 230 ASP A CA 1
ATOM 1721 C C . ASP A 1 230 ? 19.635 2.035 -0.742 1.00 84.12 230 ASP A C 1
ATOM 1723 O O . ASP A 1 230 ? 20.284 1.590 0.201 1.00 84.12 230 ASP A O 1
ATOM 1727 N N . PHE A 1 231 ? 18.303 1.942 -0.806 1.00 85.75 231 PHE A N 1
ATOM 1728 C CA . PHE A 1 231 ? 17.456 1.259 0.171 1.00 85.75 231 PHE A CA 1
ATOM 1729 C C . PHE A 1 231 ? 16.751 0.049 -0.465 1.00 85.75 231 PHE A C 1
ATOM 1731 O O . PHE A 1 231 ? 15.657 -0.324 -0.066 1.00 85.75 231 PHE A O 1
ATOM 1738 N N . ASN A 1 232 ? 17.355 -0.558 -1.492 1.00 92.31 232 ASN A N 1
ATOM 1739 C CA . ASN A 1 232 ? 16.915 -1.839 -2.031 1.00 92.31 232 ASN A CA 1
ATOM 1740 C C . ASN A 1 232 ? 17.632 -2.972 -1.284 1.00 92.31 232 ASN A C 1
ATOM 1742 O O . ASN A 1 232 ? 18.861 -3.057 -1.292 1.00 92.31 232 ASN A O 1
ATOM 1746 N N . TRP A 1 233 ? 16.865 -3.851 -0.644 1.00 89.88 233 TRP A N 1
ATOM 1747 C CA . TRP A 1 233 ? 17.387 -4.887 0.246 1.00 89.88 233 TRP A CA 1
ATOM 1748 C C . TRP A 1 233 ? 17.447 -6.275 -0.383 1.00 89.88 233 TRP A C 1
ATOM 1750 O O . TRP A 1 233 ? 17.782 -7.240 0.312 1.00 89.88 233 TRP A O 1
ATOM 1760 N N . TYR A 1 234 ? 17.080 -6.411 -1.658 1.00 96.25 234 TYR A N 1
ATOM 1761 C CA . TYR A 1 234 ? 16.987 -7.716 -2.294 1.00 96.25 234 TYR A CA 1
ATOM 1762 C C . TYR A 1 234 ? 17.514 -7.724 -3.725 1.00 96.25 234 TYR A C 1
ATOM 1764 O O . TYR A 1 234 ? 18.606 -8.241 -3.955 1.00 96.25 234 TYR A O 1
ATOM 1772 N N . ASP A 1 235 ? 16.759 -7.186 -4.679 1.00 97.19 235 ASP A N 1
ATOM 1773 C CA . ASP A 1 235 ? 17.113 -7.249 -6.094 1.00 97.19 235 ASP A CA 1
ATOM 1774 C C . ASP A 1 235 ? 16.529 -6.044 -6.847 1.00 97.19 235 ASP A C 1
ATOM 1776 O O . ASP A 1 235 ? 15.318 -5.916 -7.046 1.00 97.19 235 ASP A O 1
ATOM 1780 N N . PHE A 1 236 ? 17.406 -5.122 -7.244 1.00 95.88 236 PHE A N 1
ATOM 1781 C CA . PHE A 1 236 ? 17.014 -3.882 -7.910 1.00 95.88 236 PHE A CA 1
ATOM 1782 C C . PHE A 1 236 ? 16.503 -4.097 -9.348 1.00 95.88 236 PHE A C 1
ATOM 1784 O O . PHE A 1 236 ? 15.446 -3.553 -9.671 1.00 95.88 236 PHE A O 1
ATOM 1791 N N . PRO A 1 237 ? 17.160 -4.892 -10.219 1.00 96.44 237 PRO A N 1
ATOM 1792 C CA . PRO A 1 237 ? 16.562 -5.309 -11.490 1.00 96.44 237 PRO A CA 1
ATOM 1793 C C . PRO A 1 237 ? 15.167 -5.931 -11.343 1.00 96.44 237 PRO A C 1
ATOM 1795 O O . PRO A 1 237 ? 14.260 -5.574 -12.096 1.00 96.44 237 PRO A O 1
ATOM 1798 N N . LEU A 1 238 ? 14.964 -6.800 -10.348 1.00 96.31 238 LEU A N 1
ATOM 1799 C CA . LEU A 1 238 ? 13.651 -7.384 -10.072 1.00 96.31 238 LEU A CA 1
ATOM 1800 C C . LEU A 1 238 ? 12.637 -6.329 -9.607 1.00 96.31 238 LEU A C 1
ATOM 1802 O O . LEU A 1 238 ? 11.481 -6.385 -10.020 1.00 96.31 238 LEU A O 1
ATOM 1806 N N . GLN A 1 239 ? 13.062 -5.331 -8.821 1.00 97.88 239 GLN A N 1
ATOM 1807 C CA . GLN A 1 239 ? 12.209 -4.191 -8.466 1.00 97.88 239 GLN A CA 1
ATOM 1808 C C . GLN A 1 239 ? 11.734 -3.450 -9.720 1.00 97.88 239 GLN A C 1
ATOM 1810 O O . GLN A 1 239 ? 10.552 -3.155 -9.836 1.00 97.88 239 GLN A O 1
ATOM 1815 N N . LEU A 1 240 ? 12.615 -3.188 -10.689 1.00 97.06 240 LEU A N 1
ATOM 1816 C CA . LEU A 1 240 ? 12.232 -2.521 -11.938 1.00 97.06 240 LEU A CA 1
ATOM 1817 C C . LEU A 1 240 ? 11.265 -3.374 -12.775 1.00 97.06 240 LEU A C 1
ATOM 1819 O O . LEU A 1 240 ? 10.286 -2.845 -13.300 1.00 97.06 240 LEU A O 1
ATOM 1823 N N . ALA A 1 241 ? 11.479 -4.690 -12.851 1.00 95.94 241 ALA A N 1
ATOM 1824 C CA . ALA A 1 241 ? 10.545 -5.602 -13.516 1.00 95.94 241 ALA A CA 1
ATOM 1825 C C . ALA A 1 241 ? 9.165 -5.622 -12.826 1.00 95.94 241 ALA A C 1
ATOM 1827 O O . ALA A 1 241 ? 8.127 -5.605 -13.488 1.00 95.94 241 ALA A O 1
ATOM 1828 N N . SER A 1 242 ? 9.137 -5.587 -11.493 1.00 96.44 242 SER A N 1
ATOM 1829 C CA . SER A 1 242 ? 7.904 -5.464 -10.710 1.00 96.44 242 SER A CA 1
ATOM 1830 C C . SER A 1 242 ? 7.228 -4.097 -10.890 1.00 96.44 242 SER A C 1
ATOM 1832 O O . SER A 1 242 ? 6.005 -4.043 -11.008 1.00 96.44 242 SER A O 1
ATOM 1834 N N . VAL A 1 243 ? 7.993 -3.005 -11.010 1.00 97.00 243 VAL A N 1
ATOM 1835 C CA . VAL A 1 243 ? 7.471 -1.675 -11.369 1.00 97.00 243 VAL A CA 1
ATOM 1836 C C . VAL A 1 243 ? 6.824 -1.698 -12.753 1.00 97.00 243 VAL A C 1
ATOM 1838 O O . VAL A 1 243 ? 5.728 -1.168 -12.916 1.00 97.00 243 VAL A O 1
ATOM 1841 N N . ALA A 1 244 ? 7.447 -2.348 -13.739 1.00 95.50 244 ALA A N 1
ATOM 1842 C CA . ALA A 1 244 ? 6.838 -2.538 -15.051 1.00 95.50 244 ALA A CA 1
ATOM 1843 C C . ALA A 1 244 ? 5.520 -3.318 -14.947 1.00 95.50 244 ALA A C 1
ATOM 1845 O O . ALA A 1 244 ? 4.508 -2.880 -15.491 1.00 95.50 244 ALA A O 1
ATOM 1846 N N . LYS A 1 245 ? 5.497 -4.422 -14.186 1.00 92.81 245 LYS A N 1
ATOM 1847 C CA . LYS A 1 245 ? 4.295 -5.247 -13.968 1.00 92.81 245 LYS A CA 1
ATOM 1848 C C . LYS A 1 245 ? 3.091 -4.438 -13.472 1.00 92.81 245 LYS A C 1
ATOM 1850 O O . LYS A 1 245 ? 1.962 -4.757 -13.838 1.00 92.81 245 LYS A O 1
ATOM 1855 N N . LEU A 1 246 ? 3.309 -3.374 -12.696 1.00 94.75 246 LEU A N 1
ATOM 1856 C CA . LEU A 1 246 ? 2.233 -2.502 -12.211 1.00 94.75 246 LEU A CA 1
ATOM 1857 C C . LEU A 1 246 ? 1.457 -1.800 -13.337 1.00 94.75 246 LEU A C 1
ATOM 1859 O O . LEU A 1 246 ? 0.333 -1.372 -13.097 1.00 94.75 246 LEU A O 1
ATOM 1863 N N . LEU A 1 247 ? 1.993 -1.699 -14.559 1.00 92.88 247 LEU A N 1
ATOM 1864 C CA . LEU A 1 247 ? 1.270 -1.139 -15.710 1.00 92.88 247 LEU A CA 1
ATOM 1865 C C . LEU A 1 247 ? 0.062 -1.978 -16.156 1.00 92.88 247 LEU A C 1
ATOM 1867 O O . LEU A 1 247 ? -0.770 -1.466 -16.900 1.00 92.88 247 LEU A O 1
ATOM 1871 N N . GLN A 1 248 ? -0.052 -3.223 -15.685 1.00 88.56 248 GLN A N 1
ATOM 1872 C CA . GLN A 1 248 ? -1.203 -4.102 -15.928 1.00 88.56 248 GLN A CA 1
ATOM 1873 C C . GLN A 1 248 ? -2.451 -3.708 -15.115 1.00 88.56 248 GLN A C 1
ATOM 1875 O O . GLN A 1 248 ? -3.499 -4.319 -15.287 1.00 88.56 248 GLN A O 1
ATOM 1880 N N . TYR A 1 249 ? -2.338 -2.711 -14.231 1.00 89.44 249 TYR A N 1
ATOM 1881 C CA . TYR A 1 249 ? -3.408 -2.250 -13.349 1.00 89.44 249 TYR A CA 1
ATOM 1882 C C . TYR A 1 249 ? -3.717 -0.775 -13.595 1.00 89.44 249 TYR A C 1
ATOM 1884 O O . TYR A 1 249 ? -2.812 0.029 -13.843 1.00 89.44 249 TYR A O 1
ATOM 1892 N N . ASP A 1 250 ? -4.987 -0.396 -13.443 1.00 89.81 250 ASP A N 1
ATOM 1893 C CA . ASP A 1 250 ? -5.476 0.935 -13.807 1.00 89.81 250 ASP A CA 1
ATOM 1894 C C . ASP A 1 250 ? -5.331 2.020 -12.741 1.00 89.81 250 ASP A C 1
ATOM 1896 O O . ASP A 1 250 ? -6.166 2.908 -12.606 1.00 89.81 250 ASP A O 1
ATOM 1900 N N . TRP A 1 251 ? -4.218 2.017 -12.012 1.00 93.88 251 TRP A N 1
ATOM 1901 C CA . TRP A 1 251 ? -3.963 3.053 -11.018 1.00 93.88 251 TRP A CA 1
ATOM 1902 C C . TRP A 1 251 ? -3.667 4.415 -11.645 1.00 93.88 251 TRP A C 1
ATOM 1904 O O . TRP A 1 251 ? -3.019 4.532 -12.682 1.00 93.88 251 TRP A O 1
ATOM 1914 N N . LEU A 1 252 ? -4.119 5.464 -10.975 1.00 92.12 252 LEU A N 1
ATOM 1915 C CA . LEU A 1 252 ? -3.812 6.861 -11.274 1.00 92.12 252 LEU A CA 1
ATOM 1916 C C . LEU A 1 252 ? -3.310 7.584 -10.026 1.00 92.12 252 LEU A C 1
ATOM 1918 O O . LEU A 1 252 ? -2.571 8.558 -10.136 1.00 92.12 252 LEU A O 1
ATOM 1922 N N . HIS A 1 253 ? -3.638 7.083 -8.836 1.00 93.25 253 HIS A N 1
ATOM 1923 C CA . HIS A 1 253 ? -3.082 7.571 -7.586 1.00 93.25 253 HIS A CA 1
ATOM 1924 C C . HIS A 1 253 ? -1.964 6.648 -7.105 1.00 93.25 253 HIS A C 1
ATOM 1926 O O . HIS A 1 253 ? -2.161 5.441 -6.996 1.00 93.25 253 HIS A O 1
ATOM 1932 N N . VAL A 1 254 ? -0.810 7.221 -6.767 1.00 93.50 254 VAL A N 1
ATOM 1933 C CA . VAL A 1 254 ? 0.287 6.522 -6.082 1.00 93.50 254 VAL A CA 1
ATOM 1934 C C . VAL A 1 254 ? 0.362 7.038 -4.655 1.00 93.50 254 VAL A C 1
ATOM 1936 O O . VAL A 1 254 ? 0.510 8.241 -4.421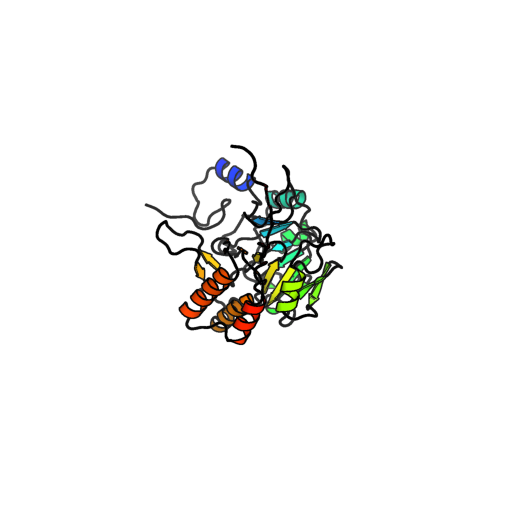 1.00 93.50 254 VAL A O 1
ATOM 1939 N N . LEU A 1 255 ? 0.227 6.122 -3.700 1.00 94.75 255 LEU A N 1
ATOM 1940 C CA . LEU A 1 255 ? 0.257 6.365 -2.263 1.00 94.75 255 LEU A CA 1
ATOM 1941 C C . LEU A 1 255 ? 1.415 5.563 -1.657 1.00 94.75 255 LEU A C 1
ATOM 1943 O O . LEU A 1 255 ? 1.207 4.455 -1.160 1.00 94.75 255 LEU A O 1
ATOM 1947 N N . PRO A 1 256 ? 2.642 6.098 -1.716 1.00 93.88 256 PRO A N 1
ATOM 1948 C CA . PRO A 1 256 ? 3.805 5.385 -1.221 1.00 93.88 256 PRO A CA 1
ATOM 1949 C C . PRO A 1 256 ? 3.915 5.512 0.301 1.00 93.88 256 PRO A C 1
ATOM 1951 O O . PRO A 1 256 ? 3.330 6.431 0.897 1.00 93.88 256 PRO A O 1
ATOM 1954 N N . ALA A 1 257 ? 4.713 4.638 0.913 1.00 90.06 257 ALA A N 1
ATOM 1955 C CA . ALA A 1 257 ? 5.172 4.823 2.285 1.00 90.06 257 ALA A CA 1
ATOM 1956 C C . ALA A 1 257 ? 6.144 6.018 2.343 1.00 90.06 257 ALA A C 1
ATOM 1958 O O . ALA A 1 257 ? 5.973 6.921 3.169 1.00 90.06 257 ALA A O 1
ATOM 1959 N N . HIS A 1 258 ? 7.069 6.134 1.388 1.00 85.81 258 HIS A N 1
ATOM 1960 C CA . HIS A 1 258 ? 7.983 7.275 1.290 1.00 85.81 258 HIS A CA 1
ATOM 1961 C C . HIS A 1 258 ? 7.770 8.175 0.065 1.00 85.81 258 HIS A C 1
ATOM 1963 O O . HIS A 1 258 ? 7.409 7.756 -1.029 1.00 85.81 258 HIS A O 1
ATOM 1969 N N . GLY A 1 259 ? 8.024 9.472 0.248 1.00 82.75 259 GLY A N 1
ATOM 1970 C CA . GLY A 1 259 ? 7.780 10.494 -0.770 1.00 82.75 259 GLY A CA 1
ATOM 1971 C C . GLY A 1 259 ? 6.422 11.175 -0.599 1.00 82.75 259 GLY A C 1
ATOM 1972 O O . GLY A 1 259 ? 5.954 11.412 0.518 1.00 82.75 259 GLY A O 1
ATOM 1973 N N . ARG A 1 260 ? 5.806 11.579 -1.708 1.00 82.88 260 ARG A N 1
ATOM 1974 C CA . ARG A 1 260 ? 4.524 12.290 -1.720 1.00 82.88 260 ARG A CA 1
ATOM 1975 C C . ARG A 1 260 ? 3.494 11.525 -2.517 1.00 82.88 260 ARG A C 1
ATOM 1977 O O . ARG A 1 260 ? 3.787 11.088 -3.619 1.00 82.88 260 ARG A O 1
ATOM 1984 N N . ARG A 1 261 ? 2.268 11.472 -1.997 1.00 88.06 261 ARG A N 1
ATOM 1985 C CA . ARG A 1 261 ? 1.095 11.029 -2.757 1.00 88.06 261 ARG A CA 1
ATOM 1986 C C . ARG A 1 261 ? 0.981 11.843 -4.041 1.00 88.06 261 ARG A C 1
ATOM 1988 O O . ARG A 1 261 ? 1.146 13.065 -3.998 1.00 88.06 261 ARG A O 1
ATOM 1995 N N . MET A 1 262 ? 0.679 11.173 -5.138 1.00 87.75 262 MET A N 1
ATOM 1996 C CA . MET A 1 262 ? 0.635 11.774 -6.464 1.00 87.75 262 MET A CA 1
ATOM 1997 C C . MET A 1 262 ? -0.584 11.265 -7.224 1.00 87.75 262 MET A C 1
ATOM 1999 O O . MET A 1 262 ? -0.997 10.123 -7.029 1.00 87.75 262 MET A O 1
ATOM 2003 N N . HIS A 1 263 ? -1.157 12.117 -8.069 1.00 89.81 263 HIS A N 1
ATOM 2004 C CA . HIS A 1 263 ? -2.235 11.757 -8.982 1.00 89.81 263 HIS A CA 1
ATOM 2005 C C . HIS A 1 263 ? -1.771 12.025 -10.412 1.00 89.81 263 HIS A C 1
ATOM 2007 O O . HIS A 1 263 ? -1.456 13.160 -10.762 1.00 89.81 263 HIS A O 1
ATOM 2013 N N . LEU A 1 264 ? -1.729 10.974 -11.218 1.00 88.81 264 LEU A N 1
ATOM 2014 C CA . LEU A 1 264 ? -1.473 11.030 -12.647 1.00 88.81 264 LEU A CA 1
ATOM 2015 C C . LEU A 1 264 ? -2.785 11.292 -13.369 1.00 88.81 264 LEU A C 1
ATOM 2017 O O . LEU A 1 264 ? -3.812 10.706 -13.049 1.00 88.81 264 LEU A O 1
ATOM 2021 N N . ARG A 1 265 ? -2.738 12.161 -14.375 1.00 87.31 265 ARG A N 1
ATOM 2022 C CA . ARG A 1 265 ? -3.941 12.619 -15.074 1.00 87.31 265 ARG A CA 1
ATOM 2023 C C . ARG A 1 265 ? -4.727 11.487 -15.743 1.00 87.31 265 ARG A C 1
ATOM 2025 O O . ARG A 1 265 ? -5.951 11.536 -15.766 1.00 87.31 265 ARG A O 1
ATOM 2032 N N . ASP A 1 266 ? -4.025 10.539 -16.357 1.00 84.38 266 ASP A N 1
ATOM 2033 C CA . ASP A 1 266 ? -4.601 9.475 -17.177 1.00 84.38 266 ASP A CA 1
ATOM 2034 C C . ASP A 1 266 ? -3.603 8.311 -17.361 1.00 84.38 266 ASP A C 1
ATOM 2036 O O . ASP A 1 266 ? -2.444 8.375 -16.934 1.00 84.38 266 ASP A O 1
ATOM 2040 N N . ALA A 1 267 ? -4.052 7.236 -18.015 1.00 86.88 267 ALA A N 1
ATOM 2041 C CA . ALA A 1 267 ? -3.238 6.050 -18.276 1.00 86.88 267 ALA A CA 1
ATOM 2042 C C . ALA A 1 267 ? -2.009 6.333 -19.164 1.00 86.88 267 ALA A C 1
ATOM 2044 O O . ALA A 1 267 ? -0.974 5.684 -19.008 1.00 86.88 267 ALA A O 1
ATOM 2045 N N . ALA A 1 268 ? -2.075 7.326 -20.060 1.00 85.81 268 ALA A N 1
ATOM 2046 C CA . ALA A 1 268 ? -0.932 7.713 -20.885 1.00 85.81 268 ALA A CA 1
ATOM 2047 C C . ALA A 1 268 ? 0.145 8.419 -20.046 1.00 85.81 268 ALA A C 1
ATOM 2049 O O . ALA A 1 268 ? 1.332 8.131 -20.202 1.00 85.81 268 ALA A O 1
ATOM 2050 N N . ALA A 1 269 ? -0.259 9.284 -19.110 1.00 88.44 269 ALA A N 1
ATOM 2051 C CA . ALA A 1 269 ? 0.635 9.897 -18.133 1.00 88.44 269 ALA A CA 1
ATOM 2052 C C . ALA A 1 269 ? 1.277 8.837 -17.223 1.00 88.44 269 ALA A C 1
ATOM 2054 O O . ALA A 1 269 ? 2.487 8.889 -17.003 1.00 88.44 269 ALA A O 1
ATOM 2055 N N . ARG A 1 270 ? 0.510 7.832 -16.768 1.00 92.12 270 ARG A N 1
ATOM 2056 C CA . ARG A 1 270 ? 1.051 6.666 -16.042 1.00 92.12 270 ARG A CA 1
ATOM 2057 C C . ARG A 1 270 ? 2.122 5.946 -16.851 1.00 92.12 270 ARG A C 1
ATOM 2059 O O . ARG A 1 270 ? 3.232 5.744 -16.356 1.00 92.12 270 ARG A O 1
ATOM 2066 N N . LEU A 1 271 ? 1.800 5.567 -18.086 1.00 90.62 271 LEU A N 1
ATOM 2067 C CA . LEU A 1 271 ? 2.722 4.843 -18.954 1.00 90.62 271 LEU A CA 1
ATOM 2068 C C . LEU A 1 271 ? 4.010 5.639 -19.190 1.00 90.62 271 LEU A C 1
ATOM 2070 O O . LEU A 1 271 ? 5.102 5.079 -19.098 1.00 90.62 271 LEU A O 1
ATOM 2074 N N . ALA A 1 272 ? 3.891 6.941 -19.452 1.00 89.94 272 ALA A N 1
ATOM 2075 C CA . ALA A 1 272 ? 5.029 7.827 -19.659 1.00 89.94 272 ALA A CA 1
ATOM 2076 C C . ALA A 1 272 ? 5.909 7.945 -18.403 1.00 89.94 272 ALA A C 1
ATOM 2078 O O . ALA A 1 272 ? 7.133 7.836 -18.507 1.00 89.94 272 ALA A O 1
ATOM 2079 N N . ALA A 1 273 ? 5.307 8.112 -17.222 1.00 92.06 273 ALA A N 1
ATOM 2080 C CA . ALA A 1 273 ? 6.034 8.233 -15.960 1.00 92.06 273 ALA A CA 1
ATOM 2081 C C . ALA A 1 273 ? 6.798 6.944 -15.610 1.00 92.06 273 ALA A C 1
ATOM 2083 O O . ALA A 1 273 ? 7.991 6.993 -15.307 1.00 92.06 273 ALA A O 1
ATOM 2084 N N . VAL A 1 274 ? 6.148 5.779 -15.722 1.00 93.62 274 VAL A N 1
ATOM 2085 C CA . VAL A 1 274 ? 6.797 4.480 -15.467 1.00 93.62 274 VAL A CA 1
ATOM 2086 C C . VAL A 1 274 ? 7.896 4.215 -16.493 1.00 93.62 274 VAL A C 1
ATOM 2088 O O . VAL A 1 274 ? 9.003 3.833 -16.125 1.00 93.62 274 VAL A O 1
ATOM 2091 N N . SER A 1 275 ? 7.634 4.476 -17.774 1.00 91.81 275 SER A N 1
ATOM 2092 C CA . SER A 1 275 ? 8.625 4.275 -18.838 1.00 91.81 275 SER A CA 1
ATOM 2093 C C . SER A 1 275 ? 9.851 5.173 -18.638 1.00 91.81 275 SER A C 1
ATOM 2095 O O . SER A 1 275 ? 10.980 4.718 -18.804 1.00 91.81 275 SER A O 1
ATOM 2097 N N . THR A 1 276 ? 9.652 6.427 -18.216 1.00 92.25 276 THR A N 1
ATOM 2098 C CA . THR A 1 276 ? 10.742 7.360 -17.881 1.00 92.25 276 THR A CA 1
ATOM 2099 C C . THR A 1 276 ? 11.589 6.839 -16.723 1.00 92.25 276 THR A C 1
ATOM 2101 O O . THR A 1 276 ? 12.820 6.843 -16.811 1.00 92.25 276 THR A O 1
ATOM 2104 N N . LEU A 1 277 ? 10.948 6.332 -15.665 1.00 93.38 277 LEU A N 1
ATOM 2105 C CA . LEU A 1 277 ? 11.633 5.709 -14.534 1.00 93.38 277 LEU A CA 1
ATOM 2106 C C . LEU A 1 277 ? 12.475 4.498 -14.967 1.00 93.38 277 LEU A C 1
ATOM 2108 O O . LEU A 1 277 ? 13.648 4.406 -14.606 1.00 93.38 277 LEU A O 1
ATOM 2112 N N . LEU A 1 278 ? 11.904 3.588 -15.757 1.00 94.31 278 LEU A N 1
ATOM 2113 C CA . LEU A 1 278 ? 12.607 2.393 -16.232 1.00 94.31 278 LEU A CA 1
ATOM 2114 C C . LEU A 1 278 ? 13.812 2.770 -17.106 1.00 94.31 278 LEU A C 1
ATOM 2116 O O . LEU A 1 278 ? 14.930 2.328 -16.832 1.00 94.31 278 LEU A O 1
ATOM 2120 N N . MET A 1 279 ? 13.622 3.677 -18.072 1.00 91.88 279 MET A N 1
ATOM 2121 C CA . MET A 1 279 ? 14.692 4.150 -18.959 1.00 91.88 279 MET A CA 1
ATOM 2122 C C . MET A 1 279 ? 15.845 4.800 -18.187 1.00 91.88 279 MET A C 1
ATOM 2124 O O . MET A 1 279 ? 17.010 4.547 -18.495 1.00 91.88 279 MET A O 1
ATOM 2128 N N . LYS A 1 280 ? 15.547 5.586 -17.142 1.00 91.50 280 LYS A N 1
ATOM 2129 C CA . LYS A 1 280 ? 16.564 6.199 -16.267 1.00 91.50 280 LYS A CA 1
ATOM 2130 C C . LYS A 1 280 ? 17.485 5.163 -15.614 1.00 91.50 280 LYS A C 1
ATOM 2132 O O . LYS A 1 280 ? 18.635 5.474 -15.306 1.00 91.50 280 LYS A O 1
ATOM 2137 N N . HIS A 1 281 ? 16.997 3.942 -15.414 1.00 92.62 281 HIS A N 1
ATOM 2138 C CA . HIS A 1 281 ? 17.755 2.835 -14.839 1.00 92.62 281 HIS A CA 1
ATOM 2139 C C . HIS A 1 281 ? 18.200 1.783 -15.866 1.00 92.62 281 HIS A C 1
ATOM 2141 O O . HIS A 1 281 ? 18.717 0.741 -15.468 1.00 92.62 281 HIS A O 1
ATOM 2147 N N . GLY A 1 282 ? 18.061 2.061 -17.168 1.00 90.88 282 GLY A N 1
ATOM 2148 C CA . GLY A 1 282 ? 18.455 1.140 -18.237 1.00 90.88 282 GLY A CA 1
ATOM 2149 C C . GLY A 1 282 ? 17.565 -0.102 -18.347 1.00 90.88 282 GLY A C 1
ATOM 2150 O O . GLY A 1 282 ? 18.028 -1.127 -18.837 1.00 90.88 282 GLY A O 1
ATOM 2151 N N . ALA A 1 283 ? 16.322 -0.018 -17.870 1.00 90.44 283 ALA A N 1
ATOM 2152 C CA . ALA A 1 283 ? 15.301 -1.052 -17.993 1.00 90.44 283 ALA A CA 1
ATOM 2153 C C . ALA A 1 283 ? 14.190 -0.610 -18.960 1.00 90.44 283 ALA A C 1
ATOM 2155 O O . ALA A 1 283 ? 14.036 0.577 -19.258 1.00 90.44 283 ALA A O 1
ATOM 2156 N N . ASP A 1 284 ? 13.379 -1.563 -19.406 1.00 86.12 284 ASP A N 1
ATOM 2157 C CA . ASP A 1 284 ? 12.135 -1.320 -20.131 1.00 86.12 284 ASP A CA 1
ATOM 2158 C C . ASP A 1 284 ? 11.024 -2.229 -19.584 1.00 86.12 284 ASP A C 1
ATOM 2160 O O . ASP A 1 284 ? 11.282 -3.147 -18.805 1.00 86.12 284 ASP A O 1
ATOM 2164 N N . ALA A 1 285 ? 9.771 -1.928 -19.929 1.00 77.19 285 ALA A N 1
ATOM 2165 C CA . ALA A 1 285 ? 8.635 -2.697 -19.433 1.00 77.19 285 ALA A CA 1
ATOM 2166 C C . ALA A 1 285 ? 8.459 -4.053 -20.142 1.00 77.19 285 ALA A C 1
ATOM 2168 O O . ALA A 1 285 ? 7.696 -4.890 -19.669 1.00 77.19 285 ALA A O 1
ATOM 2169 N N . GLY A 1 286 ? 9.154 -4.291 -21.256 1.00 77.50 286 GLY A N 1
ATOM 2170 C CA . GLY A 1 286 ? 8.912 -5.409 -22.157 1.00 77.50 286 GLY A CA 1
ATOM 2171 C C . GLY A 1 286 ? 7.638 -5.239 -23.004 1.00 77.50 286 GLY A C 1
ATOM 2172 O O . GLY A 1 286 ? 6.687 -4.562 -22.602 1.00 77.50 286 GLY A O 1
ATOM 2173 N N . PRO A 1 287 ? 7.580 -5.853 -24.199 1.00 74.25 287 PRO A N 1
ATOM 2174 C CA . PRO A 1 287 ? 6.461 -5.691 -25.129 1.00 74.25 287 PRO A CA 1
ATOM 2175 C C . PRO A 1 287 ? 5.134 -6.240 -24.585 1.00 74.25 287 PRO A C 1
ATOM 2177 O O . PRO A 1 287 ? 4.092 -5.629 -24.812 1.00 74.25 287 PRO A O 1
ATOM 2180 N N . ASP A 1 288 ? 5.164 -7.339 -23.830 1.00 74.56 288 ASP A N 1
ATOM 2181 C CA . ASP A 1 288 ? 3.952 -7.993 -23.316 1.00 74.56 288 ASP A CA 1
ATOM 2182 C C . ASP A 1 288 ? 3.238 -7.135 -22.261 1.00 74.56 288 ASP A C 1
ATOM 2184 O O . ASP A 1 288 ? 2.016 -6.988 -22.282 1.00 74.56 288 ASP A O 1
ATOM 2188 N N . VAL A 1 289 ? 4.002 -6.494 -21.371 1.00 75.44 289 VAL A N 1
ATOM 2189 C CA . VAL A 1 289 ? 3.464 -5.572 -20.359 1.00 75.44 289 VAL A CA 1
ATOM 2190 C C . VAL A 1 289 ? 2.912 -4.312 -21.018 1.00 75.44 289 VAL A C 1
ATOM 2192 O O . VAL A 1 289 ? 1.853 -3.832 -20.624 1.00 75.44 289 VAL A O 1
ATOM 2195 N N . LEU A 1 290 ? 3.599 -3.785 -22.038 1.00 74.38 290 LEU A N 1
ATOM 2196 C CA . LEU A 1 290 ? 3.121 -2.629 -22.800 1.00 74.38 290 LEU A CA 1
ATOM 2197 C C . LEU A 1 290 ? 1.818 -2.940 -23.546 1.00 74.38 290 LEU A C 1
ATOM 2199 O O . LEU A 1 290 ? 0.918 -2.101 -23.573 1.00 74.38 290 LEU A O 1
ATOM 2203 N N . ALA A 1 291 ? 1.693 -4.142 -24.113 1.00 71.06 291 ALA A N 1
ATOM 2204 C CA . ALA A 1 291 ? 0.467 -4.595 -24.761 1.00 71.06 291 ALA A CA 1
ATOM 2205 C C . ALA A 1 291 ? -0.695 -4.711 -23.761 1.00 71.06 291 ALA A C 1
ATOM 2207 O O . ALA A 1 291 ? -1.789 -4.218 -24.040 1.00 71.06 291 ALA A O 1
ATOM 2208 N N . ALA A 1 292 ? -0.451 -5.284 -22.578 1.00 67.75 292 ALA A N 1
ATOM 2209 C CA . ALA A 1 292 ? -1.443 -5.350 -21.504 1.00 67.75 292 ALA A CA 1
ATOM 2210 C C . ALA A 1 292 ? -1.863 -3.950 -21.017 1.00 67.75 292 ALA A C 1
ATOM 2212 O O . ALA A 1 292 ? -3.051 -3.674 -20.873 1.00 67.75 292 ALA A O 1
ATOM 2213 N N . ALA A 1 293 ? -0.904 -3.036 -20.843 1.00 67.12 293 ALA A N 1
ATOM 2214 C CA . ALA A 1 293 ? -1.167 -1.655 -20.440 1.00 67.12 293 ALA A CA 1
ATOM 2215 C C . ALA A 1 293 ? -2.006 -0.886 -21.474 1.00 67.12 293 ALA A C 1
ATOM 2217 O O . ALA A 1 293 ? -2.862 -0.087 -21.104 1.00 67.12 293 ALA A O 1
ATOM 2218 N N . ALA A 1 294 ? -1.783 -1.132 -22.769 1.00 62.62 294 ALA A N 1
ATOM 2219 C CA . ALA A 1 294 ? -2.572 -0.537 -23.844 1.00 62.62 294 ALA A CA 1
ATOM 2220 C C . ALA A 1 294 ? -4.013 -1.075 -23.886 1.00 62.62 294 ALA A C 1
ATOM 2222 O O . ALA A 1 294 ? -4.925 -0.328 -24.235 1.00 62.62 294 ALA A O 1
ATOM 2223 N N . ALA A 1 295 ? -4.222 -2.342 -23.514 1.00 59.38 295 ALA A N 1
ATOM 2224 C CA . ALA A 1 295 ? -5.547 -2.958 -23.434 1.00 59.38 295 ALA A CA 1
ATOM 2225 C C . ALA A 1 295 ? -6.374 -2.473 -22.226 1.00 59.38 295 ALA A C 1
ATOM 2227 O O . ALA A 1 295 ? -7.600 -2.501 -22.289 1.00 59.38 295 ALA A O 1
ATOM 2228 N N . ALA A 1 296 ? -5.713 -2.008 -21.160 1.00 50.25 296 ALA A N 1
ATOM 2229 C CA . ALA A 1 296 ? -6.344 -1.477 -19.949 1.00 50.25 296 ALA A CA 1
ATOM 2230 C C . ALA A 1 296 ? -6.835 -0.017 -20.093 1.00 50.25 296 ALA A C 1
ATOM 2232 O O . ALA A 1 296 ? -7.657 0.455 -19.316 1.00 50.25 296 ALA A O 1
ATOM 2233 N N . VAL A 1 297 ? -6.398 0.719 -21.126 1.00 44.56 297 VAL A N 1
ATOM 2234 C CA . VAL A 1 297 ? -6.939 2.059 -21.412 1.00 44.56 297 VAL A CA 1
ATOM 2235 C C . VAL A 1 297 ? -8.392 1.910 -21.877 1.00 44.56 297 VAL A C 1
ATOM 2237 O O . VAL A 1 297 ? -8.609 1.355 -22.959 1.00 44.56 297 VAL A O 1
ATOM 2240 N N . PRO A 1 298 ? -9.407 2.423 -21.151 1.00 39.97 298 PRO A N 1
ATOM 2241 C CA . PRO A 1 298 ? -10.763 2.396 -21.670 1.00 39.97 298 PRO A CA 1
ATOM 2242 C C . PRO A 1 298 ? -10.783 3.191 -22.976 1.00 39.97 298 PRO A C 1
ATOM 2244 O O . PRO A 1 298 ? -10.356 4.350 -23.020 1.00 39.97 298 PRO A O 1
ATOM 2247 N N . ALA A 1 299 ? -11.249 2.552 -24.055 1.00 32.34 299 ALA A N 1
ATOM 2248 C CA . ALA A 1 299 ? -11.487 3.219 -25.325 1.00 32.34 299 ALA A CA 1
ATOM 2249 C C . ALA A 1 299 ? -12.295 4.486 -25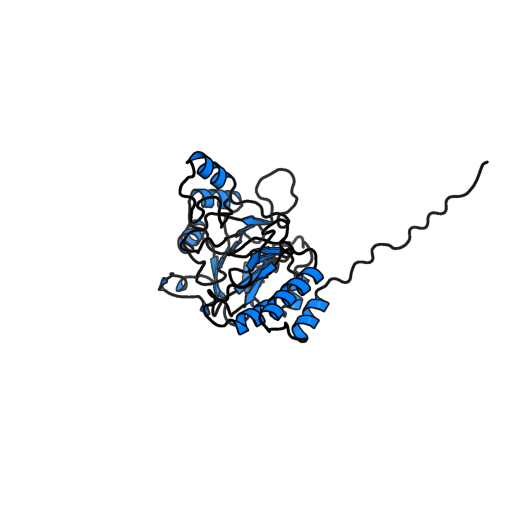.037 1.00 32.34 299 ALA A C 1
ATOM 2251 O O . ALA A 1 299 ? -13.387 4.400 -24.475 1.00 32.34 299 ALA A O 1
ATOM 2252 N N . ALA A 1 300 ? -11.719 5.648 -25.357 1.00 31.16 300 ALA A N 1
ATOM 2253 C CA . ALA A 1 300 ? -12.341 6.941 -25.129 1.00 31.16 300 ALA A CA 1
ATOM 2254 C C . ALA A 1 300 ? -13.817 6.866 -25.533 1.00 31.16 300 ALA A C 1
ATOM 2256 O O . ALA A 1 300 ? -14.136 6.599 -26.695 1.00 31.16 300 ALA A O 1
ATOM 2257 N N . THR A 1 301 ? -14.720 7.057 -24.572 1.00 32.62 301 THR A N 1
ATOM 2258 C CA . THR A 1 301 ? -16.139 7.184 -24.866 1.00 32.62 301 THR A CA 1
ATOM 2259 C C . THR A 1 301 ? -16.295 8.421 -25.738 1.00 32.62 301 THR A C 1
ATOM 2261 O O . THR A 1 301 ? -16.219 9.561 -25.284 1.00 32.62 301 THR A O 1
ATOM 2264 N N . ALA A 1 302 ? -16.462 8.187 -27.037 1.00 32.59 302 ALA A N 1
ATOM 2265 C CA . ALA A 1 302 ? -16.841 9.193 -28.008 1.00 32.59 302 ALA A CA 1
ATOM 2266 C C . ALA A 1 302 ? -18.274 9.654 -27.694 1.00 32.59 302 ALA A C 1
ATOM 2268 O O . ALA A 1 302 ? -19.242 9.222 -28.315 1.00 32.59 302 ALA A O 1
ATOM 2269 N N . ALA A 1 303 ? -18.422 10.516 -26.693 1.00 31.95 303 ALA A N 1
ATOM 2270 C CA . ALA A 1 303 ? -19.659 11.222 -26.414 1.00 31.95 303 ALA A CA 1
ATOM 2271 C C . ALA A 1 303 ? -19.655 12.534 -27.208 1.00 31.95 303 ALA A C 1
ATOM 2273 O O . ALA A 1 303 ? -19.061 13.530 -26.806 1.00 31.95 303 ALA A O 1
ATOM 2274 N N . GLY A 1 304 ? -20.306 12.511 -28.371 1.00 30.16 304 GLY A N 1
ATOM 2275 C CA . GLY A 1 304 ? -20.502 13.696 -29.206 1.00 30.16 304 GLY A CA 1
ATOM 2276 C C . GLY A 1 304 ? -21.312 13.445 -30.476 1.00 30.16 304 GLY A C 1
ATOM 2277 O O . GLY A 1 304 ? -21.062 14.079 -31.496 1.00 30.16 304 GLY A O 1
ATOM 2278 N N . GLY A 1 305 ? -22.249 12.494 -30.442 1.00 28.75 305 GLY A N 1
ATOM 2279 C CA . GLY A 1 305 ? -23.214 12.272 -31.513 1.00 28.75 305 GLY A CA 1
ATOM 2280 C C . GLY A 1 305 ? -24.280 13.367 -31.535 1.00 28.75 305 GLY A C 1
ATOM 2281 O O . GLY A 1 305 ? -25.008 13.551 -30.566 1.00 28.75 305 GLY A O 1
ATOM 2282 N N . ALA A 1 306 ? -24.318 14.079 -32.659 1.00 35.41 306 ALA A N 1
ATOM 2283 C CA . ALA A 1 306 ? -25.424 14.816 -33.264 1.00 35.41 306 ALA A CA 1
ATOM 2284 C C . ALA A 1 306 ? -26.720 14.991 -32.442 1.00 35.41 306 ALA A C 1
ATOM 2286 O O . ALA A 1 306 ? -27.524 14.071 -32.312 1.00 35.41 306 ALA A O 1
ATOM 2287 N N . ALA A 1 307 ? -27.010 16.239 -32.071 1.00 35.06 307 ALA A N 1
ATOM 2288 C CA . ALA A 1 307 ? -28.379 16.716 -31.918 1.00 35.06 307 ALA A CA 1
ATOM 2289 C C . ALA A 1 307 ? -28.677 17.686 -33.068 1.00 35.06 307 ALA A C 1
ATOM 2291 O O . ALA A 1 307 ? -28.226 18.832 -33.081 1.00 35.06 307 ALA A O 1
ATOM 2292 N N . GLY A 1 308 ? -29.410 17.188 -34.063 1.00 33.50 308 GLY A N 1
ATOM 2293 C CA . GLY A 1 308 ? -30.079 18.020 -35.049 1.00 33.50 308 GLY A CA 1
ATOM 2294 C C . GLY A 1 308 ? -31.146 18.872 -34.367 1.00 33.50 308 GLY A C 1
ATOM 2295 O O . GLY A 1 308 ? -31.975 18.365 -33.618 1.00 33.50 308 GLY A O 1
ATOM 2296 N N . GLY A 1 309 ? -31.123 20.168 -34.651 1.00 30.56 309 GLY A N 1
ATOM 2297 C CA . GLY A 1 309 ? -32.153 21.116 -34.258 1.00 30.56 309 GLY A CA 1
ATOM 2298 C C . GLY A 1 309 ? -32.387 22.076 -35.408 1.00 30.56 309 GLY A C 1
ATOM 2299 O O . GLY A 1 309 ? -31.785 23.142 -35.467 1.00 30.56 309 GLY A O 1
ATOM 2300 N N . ALA A 1 310 ? -33.230 21.665 -36.354 1.00 35.75 310 ALA A N 1
ATOM 2301 C CA . ALA A 1 310 ? -33.820 22.580 -37.312 1.00 35.75 310 ALA A CA 1
ATOM 2302 C C . ALA A 1 310 ? -34.677 23.590 -36.538 1.00 35.75 310 ALA A C 1
ATOM 2304 O O . ALA A 1 310 ? -35.610 23.196 -35.839 1.00 35.75 310 ALA A O 1
ATOM 2305 N N . VAL A 1 311 ? -34.382 24.882 -36.679 1.00 40.09 311 VAL A N 1
ATOM 2306 C CA . VAL A 1 311 ? -35.324 25.938 -36.310 1.00 40.09 311 VAL A CA 1
ATOM 2307 C C . VAL A 1 311 ? -35.502 26.852 -37.512 1.00 40.09 311 VAL A C 1
ATOM 2309 O O . VAL A 1 311 ? -34.563 27.437 -38.043 1.00 40.09 311 VAL A O 1
ATOM 2312 N N . SER A 1 312 ? -36.750 26.854 -37.957 1.00 38.50 312 SER A N 1
ATOM 2313 C CA . SER A 1 312 ? -37.347 27.568 -39.072 1.00 38.50 312 SER A CA 1
ATOM 2314 C C . SER A 1 312 ? -37.070 29.072 -39.059 1.00 38.50 312 SER A C 1
ATOM 2316 O O . SER A 1 312 ? -37.273 29.747 -38.053 1.00 38.50 312 SER A O 1
ATOM 2318 N N . SER A 1 313 ? -36.729 29.598 -40.232 1.00 37.44 313 SER A N 1
ATOM 2319 C CA . SER A 1 313 ? -36.810 31.010 -40.597 1.00 37.44 313 SER A CA 1
ATOM 2320 C C . SER A 1 313 ? -38.267 31.472 -40.731 1.00 37.44 313 SER A C 1
ATOM 2322 O O . SER A 1 313 ? -39.006 30.885 -41.520 1.00 37.44 313 SER A O 1
ATOM 2324 N N . ALA A 1 314 ? -38.658 32.550 -40.046 1.00 35.28 314 ALA A N 1
ATOM 2325 C CA . ALA A 1 314 ? -39.703 33.470 -40.508 1.00 35.28 314 ALA A CA 1
ATOM 2326 C C . ALA A 1 314 ? -39.644 34.815 -39.753 1.00 35.28 314 ALA A C 1
ATOM 2328 O O . ALA A 1 314 ? -39.604 34.826 -38.526 1.00 35.28 314 ALA A O 1
ATOM 2329 N N . ALA A 1 315 ? -39.737 35.900 -40.535 1.00 36.12 315 ALA A N 1
ATOM 2330 C CA . ALA A 1 315 ? -39.943 37.317 -40.195 1.00 36.12 315 ALA A CA 1
ATOM 2331 C C . ALA A 1 315 ? -38.718 38.121 -39.699 1.00 36.12 315 ALA A C 1
ATOM 2333 O O . ALA A 1 315 ? -38.469 38.226 -38.502 1.00 36.12 315 ALA A O 1
ATOM 2334 N N . ALA A 1 316 ? -37.976 38.755 -40.615 1.00 34.25 316 ALA A N 1
ATOM 2335 C CA . ALA A 1 316 ? -38.307 40.031 -41.269 1.00 34.25 316 ALA A CA 1
ATOM 2336 C C . ALA A 1 316 ? -37.498 40.177 -42.569 1.00 34.25 316 ALA A C 1
ATOM 2338 O O . ALA A 1 316 ? -36.347 39.684 -42.587 1.00 34.25 316 ALA A O 1
#

Secondary structure (DSSP, 8-state):
------S-SS--TT-----HHHHHHHHHT-SEEEEEEE---SSSS--SEEEE-----GGGTTPPPEEEE-TT--EEES-PPP-HHHHHHHHHTT--SEEE-SSGGG-TTHHHHHHHHT-EEEEEGGG--TTTT-TT-SEEE-SS--EEE-TTS-EEE-SS-HHHHHHHTSS--SSSSTT-EEEEE-TTSSTT-EEEEEGGGTEEEEETTSEEE---STTSPS-EEE--GGG-SS-HHHHHHHHHHGGGS---EEEESSB--EE-SSHHHHHHHHHHHHHHTT----HHHHHHHHHHS-------------------

Foldseek 3Di:
DDDDDFAFQLDDPPCPDDDPVSNVVSQVCPQPADPLFWDPDPDDPQTFGKTWGGQQDVQLVRFIWMWGQDLLFIEIEFDHADDVSSQVSCVVNVAGAAYEYQAQSRCPCVVVSCVSRVHQYEFAPQRDDVVSPSVPHRHHDDDFAWWWQALVRDIGGDPDDLLVLQVVLPDPDPGSCGSQKIWGQQAWLHRGGIWMAGNVRLEIEREQLKEWAADPDPPDPGIAIEHDPVSRDGHNVSSLQSLLLCLLHFHQWYRYRGHDIGGHPGLVSVQVRSQVHQVVVVHGSDPVSVVSSVVNHPDPPPPDDDDDDDDDDDDD

Sequence (316 aa):
MGGKNFSCPTYSIHATDRTPAELREAQDGLPARVPGVVAATAKGEGAEGVYYTGWSTEKSYAGCAYLIVRQGGNILVDSPRYNPVLARRLEALGGVRYMFLTHRDDVGDHQAWARHFGATRILHELEVNERQGTDAVEVKLRGDGPWVIDAQGQVVEAAAGPGDVAAAGGAAQDGDGDGDVTFIFTPGHTRGHVCMYYAPYAALFSGDHLCSAAGQAPDAPQDDLYVYKDFNWYDFPLQLASVAKLLQYDWLHVLPAHGRRMHLRDAAARLAAVSTLLMKHGADAGPDVLAAAAAAVPAATAAGGAAGGAVSSAAA

Radius of gyration: 21.1 Å; chains: 1; bounding box: 60×58×64 Å

Organism: Gonium pectorale (NCBI:txid33097)